Protein 3S25 (pdb70)

Secondary structure (DSSP, 8-state):
--SS--BSS-TTTGGGTT-EEEETTEEEEEEGGGTTEEE--TTS-S--EEEEEE---EE-SSEEEEEEE----SS--SEEEEEEETTS---EEEE-S-EEEEEEETTEEEEEEESSSS-EEEEEEETTS---EEEESS----SEEETTEEEEE-TTT--EEEEETTTTEEEEEE-S--SS-EEEETTEEE--GGGTT--EEE-SSS---EE-S-S-EEEEEEETTEEEEEE-SSS-EEEEEETTS---EEEEES-EEEEEE-SSEEEEEETTT--EEEEESSS--S-EE---

B-factor: mean 50.25, std 12.69, range [31.24, 99.44]

InterPro domains:
  IPR011042 Six-bladed beta-propeller, TolB-like [G3DSA:2.120.10.30] (51-176)
  IPR032485 Prolow-density lipoprotein receptor-related protein 1-like, beta-propeller domain [PF16472] (42-316)
  IPR053369 SrfA-induced signaling protein [PTHR32256] (37-106)

Solvent-accessible surface area: 12445 Å² total

Nearest PDB structures (foldseek):
  3s25-assembly1_A  TM=1.003E+00  e=2.301E-52  Agathobacter rectalis ATCC 33656
  5nxq-assembly1_C  TM=5.411E-01  e=1.989E-02  Saccharomyces cerevisiae
  8b9a-assembly1_L  TM=3.757E-01  e=3.396E-02  Saccharomyces cerevisiae
  4c8s-assembly1_B  TM=3.827E-01  e=5.523E-02  Saccharomy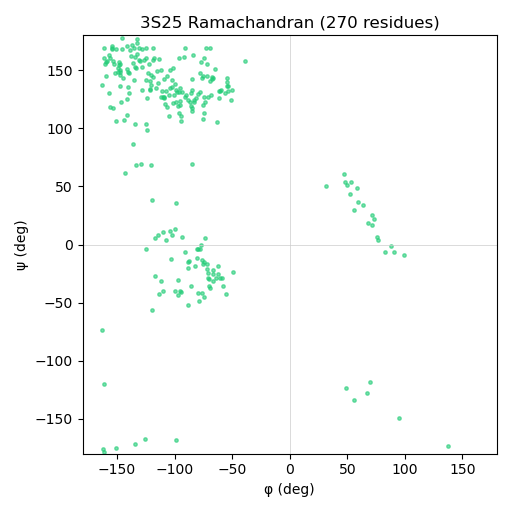ces cerevisiae
  5hoi-assembly1_B  TM=3.849E-01  e=1.203E-01  Saccharomyces cerevisiae

Foldseek 3Di:
DFDFFDKFAAFQLQVLLVQWGDDDQKIWGQALVQQGAIWMGLVPPDTDGLDNFRWLWGDDPFKIWTKGQPVPQPFDGQIFIWMATPVSHDTDTLGRATWGSWIGTGQKTWTWGDPDRPFIFIWIAGPVSHDIDTLGRHHFHQSADDTQWGWGQDPPQQAIKIARNVVRDIDGLGDARFDSWHDPDLAWIWTHVVQQTQIWTARNVPGDIDRQDHHAWDAWTDDDQKIWTWHDDDWIFTWIAGNVNPDIDTQGTAGWGSFGDDQFWTKIAHPPVRWIWIAGPVDGHDIGTSHD

Organism: Agathobacter rectalis (strain ATCC 33656 / DSM 3377 / JCM 17463 / KCTC 5835 / VPI 0990) (NCBI:txid515619)

Sequence (292 aa):
LNSSYVVNGNTTAGNLYNAGLFCESDGEVFFSNTTNDNGRRLYANIIDDGGSSNNIHKLSNDTTAYINADKNYVYYVRNNNTFFSYDRRNSLCRIKRNGHGSTVLDPDPCIYASLIGNYIYYLHYDTQQTATSLYRIRIDGEEKKKKIKNHHYLFTCNTSDRYFYYNNPKNGQLYRYDTASQSEALFYDCNCYKPVVLDDTNVYYDVNRDNAIVHVNINNPNPVVLTEANNIEHYNVYGSLIFYQRGGDNPALCVVKNDGTGFKELAKGEFCNINVTSQQYVYFTDFVSNNKEYCTSTQNNPDTIKALQP

Structure (mmCIF, N/CA/C/O backbone):
data_3S25
#
_entry.id   3S25
#
_cell.length_a   118.649
_cell.length_b   118.649
_cell.length_c   53.892
_cell.angle_alpha   90.000
_cell.angle_beta   90.000
_cell.angle_gamma   90.000
#
_symmetry.space_group_name_H-M   'I 4'
#
loop_
_entity.id
_entity.type
_entity.pdbx_description
1 polymer 'Hypothetical 7-bladed beta-propeller-like protein'
2 non-polymer 1,2-ETHANEDIOL
3 water water
#
loop_
_atom_site.group_PDB
_atom_site.id
_atom_site.type_symbol
_atom_site.label_atom_id
_atom_site.label_alt_id
_atom_site.label_comp_id
_atom_site.label_asym_id
_atom_site.label_entity_id
_atom_site.label_seq_id
_atom_site.pdbx_PDB_ins_code
_atom_site.Cartn_x
_atom_site.Cartn_y
_atom_site.Cartn_z
_atom_site.occupancy
_atom_site.B_iso_or_equiv
_atom_site.auth_seq_id
_atom_site.auth_comp_id
_atom_site.auth_asym_id
_atom_site.auth_atom_id
_atom_site.pdbx_PDB_model_num
ATOM 1 N N . LEU A 1 2 ? 8.852 34.053 -14.322 1.00 75.87 30 LEU A N 1
ATOM 2 C CA . LEU A 1 2 ? 8.005 34.199 -13.093 1.00 75.84 30 LEU A CA 1
ATOM 3 C C . LEU A 1 2 ? 7.713 32.820 -12.457 1.00 74.40 30 LEU A C 1
ATOM 4 O O . LEU A 1 2 ? 7.680 31.800 -13.164 1.00 76.61 30 LEU A O 1
ATOM 9 N N . ASN A 1 3 ? 7.517 32.809 -11.128 1.00 69.53 31 ASN A N 1
ATOM 10 C CA . ASN A 1 3 ? 7.173 31.602 -10.355 1.00 66.60 31 ASN A CA 1
ATOM 11 C C . ASN A 1 3 ? 5.757 31.094 -10.706 1.00 67.55 31 ASN A C 1
ATOM 12 O O . ASN A 1 3 ? 4.856 31.902 -10.969 1.00 66.26 31 ASN A O 1
ATOM 17 N N . SER A 1 4 ? 5.579 29.766 -10.726 1.00 67.22 32 SER A N 1
ATOM 18 C CA . SER A 1 4 ? 4.286 29.133 -11.090 1.00 69.55 32 SER A CA 1
ATOM 19 C C . SER A 1 4 ? 3.510 28.512 -9.888 1.00 69.54 32 SER A C 1
ATOM 20 O O . SER A 1 4 ? 2.444 27.917 -10.076 1.00 72.00 32 SER A O 1
ATOM 23 N N . SER A 1 5 ? 4.032 28.676 -8.666 1.00 65.45 33 SER A N 1
ATOM 24 C CA . SER A 1 5 ? 3.361 28.214 -7.440 1.00 62.79 33 SER A CA 1
ATOM 25 C C . SER A 1 5 ? 3.573 29.267 -6.338 1.00 58.07 33 SER A C 1
ATOM 26 O O . SER A 1 5 ? 4.404 30.208 -6.508 1.00 54.90 33 SER A O 1
ATOM 29 N N . TYR A 1 6 ? 2.879 29.107 -5.203 1.00 54.60 34 TYR A N 1
ATOM 30 C CA . TYR A 1 6 ? 3.071 30.057 -4.080 1.00 50.50 34 TYR A CA 1
ATOM 31 C C . TYR A 1 6 ? 4.268 29.669 -3.207 1.00 47.78 34 TYR A C 1
ATOM 32 O O . TYR A 1 6 ? 4.125 29.204 -2.060 1.00 47.70 34 TYR A O 1
ATOM 41 N N . VAL A 1 7 ? 5.447 29.829 -3.803 1.00 44.53 35 VAL A N 1
ATOM 42 C CA A VAL A 1 7 ? 6.714 29.630 -3.094 0.50 44.11 35 VAL A CA 1
ATOM 43 C CA B VAL A 1 7 ? 6.691 29.605 -3.093 0.50 44.40 35 VAL A CA 1
ATOM 44 C C . VAL A 1 7 ? 6.735 30.622 -1.940 1.00 43.36 35 VAL A C 1
ATOM 45 O O . VAL A 1 7 ? 6.139 31.710 -2.034 1.00 41.63 35 VAL A O 1
ATOM 52 N N . ASN A 1 8 ? 7.376 30.235 -0.844 1.00 39.83 36 ASN A N 1
ATOM 53 C CA . ASN A 1 8 ? 7.574 31.122 0.303 1.00 40.14 36 ASN A CA 1
ATOM 54 C C . ASN A 1 8 ? 9.094 31.321 0.418 1.00 41.71 36 ASN A C 1
ATOM 55 O O . ASN A 1 8 ? 9.853 30.353 0.327 1.00 40.50 36 ASN A O 1
ATOM 60 N N . GLY A 1 9 ? 9.520 32.572 0.618 1.00 39.65 37 GLY A N 1
ATOM 61 C CA . GLY A 1 9 ? 10.925 32.931 0.587 1.00 39.23 37 GLY A CA 1
ATOM 62 C C . GLY A 1 9 ? 11.781 32.456 1.744 1.00 39.76 37 GLY A C 1
ATOM 63 O O . GLY A 1 9 ? 12.995 32.304 1.586 1.00 33.90 37 GLY A O 1
ATOM 64 N N . ASN A 1 10 ? 11.164 32.207 2.899 1.00 37.32 38 ASN A N 1
ATOM 65 C CA . ASN A 1 10 ? 11.921 31.753 4.058 1.00 35.98 38 ASN A CA 1
ATOM 66 C C . ASN A 1 10 ? 10.944 30.904 4.890 1.00 41.15 38 ASN A C 1
ATOM 67 O O . ASN A 1 10 ? 9.804 30.685 4.478 1.00 43.20 38 ASN A O 1
ATOM 72 N N . THR A 1 11 ? 11.392 30.458 6.053 1.00 39.38 39 THR A N 1
ATOM 73 C CA A THR A 1 11 ? 10.701 29.463 6.873 0.50 38.82 39 THR A CA 1
ATOM 74 C CA B THR A 1 11 ? 10.579 29.548 6.843 0.50 39.40 39 THR A CA 1
ATOM 75 C C . THR A 1 11 ? 10.395 29.968 8.287 1.00 36.67 39 THR A C 1
ATOM 76 O O . THR A 1 11 ? 11.223 30.692 8.882 1.00 36.18 39 THR A O 1
ATOM 83 N N . ALA A 1 12 ? 9.273 29.496 8.839 1.00 36.66 40 ALA A N 1
ATOM 84 C CA . ALA A 1 12 ? 8.923 29.638 10.244 1.00 35.21 40 ALA A CA 1
ATOM 85 C C . ALA A 1 12 ? 9.111 31.077 10.668 1.00 35.73 40 ALA A C 1
ATOM 86 O O . ALA A 1 12 ? 8.586 31.980 10.028 1.00 34.28 40 ALA A O 1
ATOM 88 N N . GLY A 1 13 ? 9.917 31.313 11.690 1.00 34.48 41 GLY A N 1
ATOM 89 C CA . GLY A 1 13 ? 10.059 32.652 12.227 1.00 35.33 41 GLY A CA 1
ATOM 90 C C . GLY A 1 13 ? 11.289 33.402 11.770 1.00 34.44 41 GLY A C 1
ATOM 91 O O . GLY A 1 13 ? 11.637 34.427 12.349 1.00 34.21 41 GLY A O 1
ATOM 92 N N . ASN A 1 14 ? 11.974 32.918 10.738 1.00 35.14 42 ASN A N 1
ATOM 93 C CA . ASN A 1 14 ? 13.256 33.545 10.376 1.00 32.53 42 ASN A CA 1
ATOM 94 C C . ASN A 1 14 ? 13.174 35.017 10.108 1.00 31.77 42 ASN A C 1
ATOM 95 O O . ASN A 1 14 ? 14.004 35.794 10.610 1.00 32.98 42 ASN A O 1
ATOM 100 N N . LEU A 1 15 ? 12.139 35.437 9.390 1.00 33.26 43 LEU A N 1
ATOM 101 C CA . LEU A 1 15 ? 12.023 36.838 9.004 1.00 33.90 43 LEU A CA 1
ATOM 102 C C . LEU A 1 15 ? 11.720 37.770 10.180 1.00 33.55 43 LEU A C 1
ATOM 103 O O . LEU A 1 15 ? 12.204 38.890 10.207 1.00 35.00 43 LEU A O 1
ATOM 108 N N . TYR A 1 16 ? 11.018 37.284 11.216 1.00 33.08 44 TYR A N 1
ATOM 109 C CA . TYR A 1 16 ? 10.891 38.057 12.441 1.00 34.67 44 TYR A CA 1
ATOM 110 C C . TYR A 1 16 ? 12.233 38.256 13.130 1.00 37.29 44 TYR A C 1
ATOM 111 O O . TYR A 1 16 ? 12.451 39.236 13.827 1.00 38.23 44 TYR A O 1
ATOM 120 N N . ASN A 1 17 ? 13.119 37.295 12.918 1.00 36.02 45 ASN A N 1
ATOM 121 C CA . ASN A 1 17 ? 14.443 37.250 13.516 1.00 34.77 45 ASN A CA 1
ATOM 122 C C . ASN A 1 17 ? 15.523 37.751 12.560 1.00 36.02 45 ASN A C 1
ATOM 123 O O . ASN A 1 17 ? 16.645 37.271 12.561 1.00 34.47 45 ASN A O 1
ATOM 128 N N . ALA A 1 18 ? 15.129 38.753 11.771 1.00 33.74 46 ALA A N 1
ATOM 129 C CA . ALA A 1 18 ? 15.981 39.519 10.855 1.00 34.87 46 ALA A CA 1
ATOM 130 C C . ALA A 1 18 ? 16.351 38.791 9.534 1.00 35.12 46 ALA A C 1
ATOM 131 O O . ALA A 1 18 ? 17.064 39.368 8.702 1.00 34.11 46 ALA A O 1
ATOM 133 N N . GLY A 1 19 ? 15.793 37.601 9.331 1.00 32.77 47 GLY A N 1
ATOM 134 C CA . GLY A 1 19 ? 16.009 36.821 8.113 1.00 35.07 47 GLY A CA 1
ATOM 135 C C . GLY A 1 19 ? 17.500 36.693 7.763 1.00 35.10 47 GLY A C 1
ATOM 136 O O . GLY A 1 19 ? 17.892 36.973 6.651 1.00 34.49 47 GLY A O 1
ATOM 137 N N . LEU A 1 20 ? 18.310 36.270 8.740 1.00 33.65 48 LEU A N 1
ATOM 138 C CA . LEU A 1 20 ? 19.745 36.170 8.574 1.00 34.10 48 LEU A CA 1
ATOM 139 C C . LEU A 1 20 ? 20.173 34.890 7.885 1.00 33.42 48 LEU A C 1
ATOM 140 O O . LEU A 1 20 ? 21.295 34.830 7.336 1.00 35.73 48 LEU A O 1
ATOM 145 N N . PHE A 1 21 ? 19.293 33.884 7.872 1.00 34.15 49 PHE A N 1
ATOM 146 C CA . PHE A 1 21 ? 19.582 32.604 7.211 1.00 34.96 49 PHE A CA 1
ATOM 147 C C . PHE A 1 21 ? 18.376 32.195 6.407 1.00 35.84 49 PHE A C 1
ATOM 148 O O . PHE A 1 21 ? 17.243 32.354 6.855 1.00 36.74 49 PHE A O 1
ATOM 156 N N . CYS A 1 22 ? 18.640 31.635 5.230 1.00 33.43 50 CYS A N 1
ATOM 157 C CA . CYS A 1 22 ? 17.583 31.242 4.292 1.00 32.97 50 CYS A CA 1
ATOM 158 C C . CYS A 1 22 ? 17.986 29.981 3.580 1.00 35.05 50 CYS A C 1
ATOM 159 O O . CYS A 1 22 ? 18.898 29.998 2.724 1.00 34.86 50 CYS A O 1
ATOM 162 N N . GLU A 1 23 ? 17.339 28.871 3.940 1.00 38.33 51 GLU A N 1
ATOM 163 C CA . GLU A 1 23 ? 17.649 27.574 3.364 1.00 39.12 51 GLU A CA 1
ATOM 164 C C . GLU A 1 23 ? 16.720 27.337 2.185 1.00 40.75 51 GLU A C 1
ATOM 165 O O . GLU A 1 23 ? 15.536 27.499 2.322 1.00 37.69 51 GLU A O 1
ATOM 171 N N . SER A 1 24 ? 17.274 26.937 1.052 1.00 39.50 52 SER A N 1
ATOM 172 C CA . SER A 1 24 ? 16.517 26.786 -0.173 1.00 42.09 52 SER A CA 1
ATOM 173 C C . SER A 1 24 ? 17.225 25.802 -1.097 1.00 42.58 52 SER A C 1
ATOM 174 O O . SER A 1 24 ? 18.367 26.027 -1.501 1.00 39.62 52 SER A O 1
ATOM 177 N N . ASP A 1 25 ? 16.539 24.710 -1.406 1.00 44.98 53 ASP A N 1
ATOM 178 C CA . ASP A 1 25 ? 17.012 23.729 -2.394 1.00 49.36 53 ASP A CA 1
ATOM 179 C C . ASP A 1 25 ? 18.462 23.321 -2.176 1.00 48.56 53 ASP A C 1
ATOM 180 O O . ASP A 1 25 ? 19.292 23.456 -3.060 1.00 50.11 53 ASP A O 1
ATOM 185 N N . GLY A 1 26 ? 18.762 22.882 -0.968 1.00 49.97 54 GLY A N 1
ATOM 186 C CA . GLY A 1 26 ? 20.097 22.408 -0.606 1.00 51.28 54 GLY A CA 1
ATOM 187 C C . GLY A 1 26 ? 21.203 23.421 -0.381 1.00 50.52 54 GLY A C 1
ATOM 188 O O . GLY A 1 26 ? 22.349 23.028 -0.208 1.00 48.04 54 GLY A O 1
ATOM 189 N N . GLU A 1 27 ? 20.887 24.721 -0.400 1.00 44.94 55 GLU A N 1
ATOM 190 C CA . GLU A 1 27 ? 21.853 25.745 -0.059 1.00 42.16 55 GLU A CA 1
ATOM 191 C C . GLU A 1 27 ? 21.284 26.604 1.061 1.00 38.03 55 GLU A C 1
ATOM 192 O O . GLU A 1 27 ? 20.083 26.597 1.321 1.00 40.74 55 GLU A O 1
ATOM 198 N N . VAL A 1 28 ? 22.167 27.305 1.748 1.00 39.08 56 VAL A N 1
ATOM 199 C CA . VAL A 1 28 ? 21.743 28.298 2.722 1.00 38.49 56 VAL A CA 1
ATOM 200 C C . VAL A 1 28 ? 22.378 29.629 2.329 1.00 37.75 56 VAL A C 1
ATOM 201 O O . VAL A 1 28 ? 23.605 29.737 2.127 1.00 39.59 56 VAL A O 1
ATOM 205 N N . PHE A 1 29 ? 21.547 30.652 2.188 1.00 37.31 57 PHE A N 1
ATOM 206 C CA . PHE A 1 29 ? 22.015 31.999 1.920 1.00 36.50 57 PHE A CA 1
ATOM 207 C C . PHE A 1 29 ? 21.923 32.732 3.247 1.00 34.99 57 PHE A C 1
ATOM 208 O O . PHE A 1 29 ? 20.913 32.609 3.936 1.00 36.38 57 PHE A O 1
ATOM 216 N N . PHE A 1 30 ? 22.947 33.489 3.585 1.00 35.83 58 PHE A N 1
ATOM 217 C CA . PHE A 1 30 ? 23.012 34.068 4.907 1.00 35.60 58 PHE A CA 1
ATOM 218 C C . PHE A 1 30 ? 23.789 35.321 5.015 1.00 37.35 58 PHE A C 1
ATOM 219 O O . PHE A 1 30 ? 24.637 35.622 4.159 1.00 36.97 58 PHE A O 1
ATOM 227 N N . SER A 1 31 ? 23.478 36.074 6.075 1.00 34.90 59 SER A N 1
ATOM 228 C CA . SER A 1 31 ? 24.217 37.284 6.470 1.00 35.13 59 SER A CA 1
ATOM 229 C C . SER A 1 31 ? 25.402 36.859 7.334 1.00 38.91 59 SER A C 1
ATOM 230 O O . SER A 1 31 ? 25.206 36.267 8.390 1.00 38.02 59 SER A O 1
ATOM 233 N N . ASN A 1 32 ? 26.626 37.153 6.898 1.00 37.36 60 ASN A N 1
ATOM 234 C CA . ASN A 1 32 ? 27.809 36.601 7.545 1.00 40.46 60 ASN A CA 1
ATOM 235 C C . ASN A 1 32 ? 28.332 37.586 8.579 1.00 43.92 60 ASN A C 1
ATOM 236 O O . ASN A 1 32 ? 28.927 38.616 8.209 1.00 42.54 60 ASN A O 1
ATOM 241 N N . THR A 1 33 ? 28.113 37.275 9.873 1.00 48.47 61 THR A N 1
ATOM 242 C CA A THR A 1 33 ? 28.548 38.216 10.933 0.50 50.29 61 THR A CA 1
ATOM 243 C CA B THR A 1 33 ? 28.570 38.078 11.015 0.50 50.05 61 THR A CA 1
ATOM 244 C C . THR A 1 33 ? 30.069 38.375 11.002 1.00 51.73 61 THR A C 1
ATOM 245 O O . THR A 1 33 ? 30.532 39.384 11.502 1.00 53.37 61 THR A O 1
ATOM 252 N N . ASN A 1 34 ? 30.843 37.446 10.443 1.00 52.88 62 ASN A N 1
ATOM 253 C CA . ASN A 1 34 ? 32.293 37.641 10.362 1.00 55.76 62 ASN A CA 1
ATOM 254 C C . ASN A 1 34 ? 32.719 38.549 9.225 1.00 55.93 62 ASN A C 1
ATOM 255 O O . ASN A 1 34 ? 33.896 38.815 9.099 1.00 54.41 62 ASN A O 1
ATOM 260 N N . ASP A 1 35 ? 31.786 39.008 8.386 1.00 50.93 63 ASP A N 1
ATOM 261 C CA . ASP A 1 35 ? 32.170 39.910 7.304 1.00 49.30 63 ASP A CA 1
ATOM 262 C C . ASP A 1 35 ? 31.093 40.947 7.104 1.00 46.49 63 ASP A C 1
ATOM 263 O O . ASP A 1 35 ? 30.466 41.014 6.062 1.00 45.93 63 ASP A O 1
ATOM 268 N N . ASN A 1 36 ? 30.864 41.727 8.155 1.00 48.09 64 ASN A N 1
ATOM 269 C CA . ASN A 1 36 ? 29.969 42.877 8.146 1.00 49.42 64 ASN A CA 1
ATOM 270 C C . ASN A 1 36 ? 28.551 42.587 7.715 1.00 46.69 64 ASN A C 1
ATOM 271 O O . ASN A 1 36 ? 27.877 43.463 7.161 1.00 46.74 64 ASN A O 1
ATOM 276 N N . GLY A 1 37 ? 28.096 41.364 7.970 1.00 42.71 65 GLY A N 1
ATOM 277 C CA . GLY A 1 37 ? 26.750 40.956 7.607 1.00 39.99 65 GLY A CA 1
ATOM 278 C C . GLY A 1 37 ? 26.507 40.765 6.104 1.00 38.80 65 GLY A C 1
ATOM 279 O O . GLY A 1 37 ? 25.346 40.712 5.643 1.00 37.45 65 GLY A O 1
ATOM 280 N N . ARG A 1 38 ? 27.587 40.647 5.342 1.00 39.13 66 ARG A N 1
ATOM 281 C CA A ARG A 1 38 ? 27.502 40.486 3.894 0.50 37.83 66 ARG A CA 1
ATOM 282 C CA B ARG A 1 38 ? 27.493 40.485 3.895 0.50 38.31 66 ARG A CA 1
ATOM 283 C C . ARG A 1 38 ? 26.848 39.185 3.470 1.00 36.03 66 ARG A C 1
ATOM 284 O O . ARG A 1 38 ? 26.847 38.170 4.209 1.00 37.97 66 ARG A O 1
ATOM 299 N N . LEU A 1 39 ? 26.271 39.194 2.268 1.00 37.37 67 LEU A N 1
ATOM 300 C CA . LEU A 1 39 ? 25.571 38.033 1.781 1.00 33.35 67 LEU A CA 1
ATOM 301 C C . LEU A 1 39 ? 26.503 36.918 1.318 1.00 36.24 67 LEU A C 1
ATOM 302 O O . LEU A 1 39 ? 27.311 37.103 0.371 1.00 38.98 67 LEU A O 1
ATOM 307 N N . TYR A 1 40 ? 26.369 35.762 1.962 1.00 36.01 68 TYR A N 1
ATOM 308 C CA . TYR A 1 40 ? 27.153 34.583 1.630 1.00 37.68 68 TYR A CA 1
ATOM 309 C C . TYR A 1 40 ? 26.189 33.429 1.332 1.00 38.03 68 TYR A C 1
ATOM 310 O O . TYR A 1 40 ? 24.994 33.505 1.588 1.00 38.94 68 TYR A O 1
ATOM 319 N N . ALA A 1 41 ? 26.755 32.353 0.804 1.00 38.02 69 ALA A N 1
ATOM 320 C CA . ALA A 1 41 ? 26.079 31.130 0.460 1.00 38.82 69 ALA A CA 1
ATOM 321 C C . ALA A 1 41 ? 26.953 29.958 0.955 1.00 41.81 69 ALA A C 1
ATOM 322 O O . ALA A 1 41 ? 28.190 30.092 1.075 1.00 44.48 69 ALA A O 1
ATOM 332 N N . ASN A 1 43 ? 26.604 25.251 1.553 1.00 49.87 71 ASN A N 1
ATOM 333 C CA . ASN A 1 43 ? 25.755 24.086 1.478 1.00 49.20 71 ASN A CA 1
ATOM 334 C C . ASN A 1 43 ? 25.031 23.909 2.803 1.00 48.29 71 ASN A C 1
ATOM 335 O O . ASN A 1 43 ? 25.433 24.469 3.822 1.00 48.21 71 ASN A O 1
ATOM 340 N N A ILE A 1 44 ? 23.953 23.137 2.923 0.50 49.15 72 ILE A N 1
ATOM 341 N N B ILE A 1 44 ? 23.950 23.139 2.689 0.50 50.64 72 ILE A N 1
ATOM 342 C CA A ILE A 1 44 ? 23.216 23.145 4.241 0.50 45.50 72 ILE A CA 1
ATOM 343 C CA B ILE A 1 44 ? 23.146 22.764 3.816 0.50 49.04 72 ILE A CA 1
ATOM 344 C C A ILE A 1 44 ? 24.019 22.791 5.558 0.50 42.52 72 ILE A C 1
ATOM 345 C C B ILE A 1 44 ? 24.013 21.910 4.739 0.50 47.87 72 ILE A C 1
ATOM 346 O O A ILE A 1 44 ? 23.699 23.269 6.665 0.50 40.47 72 ILE A O 1
ATOM 347 O O B ILE A 1 44 ? 23.889 22.042 5.954 0.50 44.10 72 ILE A O 1
ATOM 356 N N A ASP A 1 45 ? 25.106 22.036 5.432 0.50 39.68 73 ASP A N 1
ATOM 357 N N B ASP A 1 45 ? 24.912 21.095 4.167 0.50 48.31 73 ASP A N 1
ATOM 358 C CA A ASP A 1 45 ? 25.842 21.550 6.608 0.50 41.34 73 ASP A CA 1
ATOM 359 C CA B ASP A 1 45 ? 25.903 20.345 4.984 0.50 51.08 73 ASP A CA 1
ATOM 360 C C A ASP A 1 45 ? 26.943 22.493 7.108 0.50 41.05 73 ASP A C 1
ATOM 361 C C B ASP A 1 45 ? 27.062 21.226 5.497 0.50 48.72 73 ASP A C 1
ATOM 362 O O A ASP A 1 45 ? 27.731 22.121 7.975 0.50 38.97 73 ASP A O 1
ATOM 363 O O B ASP A 1 45 ? 27.986 20.752 6.176 0.50 48.64 73 ASP A O 1
ATOM 372 N N A GLY A 1 46 ? 27.006 23.712 6.576 0.50 42.21 74 GLY A N 1
ATOM 373 N N B GLY A 1 46 ? 26.991 22.513 5.184 0.50 47.34 74 GLY A N 1
ATOM 374 C CA A GLY A 1 46 ? 27.989 24.692 7.071 0.50 44.12 74 GLY A CA 1
ATOM 375 C CA B GLY A 1 46 ? 27.933 23.495 5.712 0.50 46.90 74 GLY A CA 1
ATOM 376 C C A GLY A 1 46 ? 29.288 24.777 6.273 0.50 43.37 74 GLY A C 1
ATOM 377 C C B GLY A 1 46 ? 29.161 23.732 4.867 0.50 46.76 74 GLY A C 1
ATOM 378 O O A GLY A 1 46 ? 30.159 25.600 6.576 0.50 44.88 74 GLY A O 1
ATOM 379 O O B GLY A 1 46 ? 29.957 24.626 5.159 0.50 47.01 74 GLY A O 1
ATOM 380 N N A SER A 1 47 ? 29.424 23.926 5.260 0.50 43.06 75 SER A N 1
ATOM 381 N N B SER A 1 47 ? 29.307 22.949 3.802 0.50 46.29 75 SER A N 1
ATOM 382 C CA A SER A 1 47 ? 30.624 23.897 4.404 0.50 43.87 75 SER A CA 1
ATOM 383 C CA B SER A 1 47 ? 30.489 23.040 2.974 0.50 47.74 75 SER A CA 1
ATOM 384 C C A SER A 1 47 ? 30.496 24.830 3.184 0.50 43.95 75 SER A C 1
ATOM 385 C C B SER A 1 47 ? 30.412 24.214 1.997 0.50 47.58 75 SER A C 1
ATOM 386 O O A SER A 1 47 ? 29.479 25.451 2.993 0.50 44.34 75 SER A O 1
ATOM 387 O O B SER A 1 47 ? 29.347 24.603 1.530 0.50 43.82 75 SER A O 1
ATOM 392 N N A ASN A 1 48 ? 31.545 24.927 2.370 0.50 48.16 76 ASN A N 1
ATOM 393 N N B ASN A 1 48 ? 31.589 24.756 1.711 0.50 50.32 76 ASN A N 1
ATOM 394 C CA A ASN A 1 48 ? 31.490 25.601 1.036 0.50 48.95 76 ASN A CA 1
ATOM 395 C CA B ASN A 1 48 ? 31.787 25.782 0.702 0.50 49.42 76 ASN A CA 1
ATOM 396 C C A ASN A 1 48 ? 31.100 27.063 1.086 0.50 46.66 76 ASN A C 1
ATOM 397 C C B ASN A 1 48 ? 31.143 27.131 1.016 0.50 46.99 76 ASN A C 1
ATOM 398 O O A ASN A 1 48 ? 30.505 27.601 0.140 0.50 46.54 76 ASN A O 1
ATOM 399 O O B ASN A 1 48 ? 30.395 27.663 0.183 0.50 47.11 76 ASN A O 1
ATOM 408 N N . ILE A 1 49 ? 31.453 27.686 2.194 1.00 47.40 77 ILE A N 1
ATOM 409 C CA . ILE A 1 49 ? 31.074 29.055 2.513 1.00 47.40 77 ILE A CA 1
ATOM 410 C C . ILE A 1 49 ? 31.792 29.989 1.546 1.00 45.37 77 ILE A C 1
ATOM 411 O O . ILE A 1 49 ? 33.031 29.933 1.391 1.00 47.20 77 ILE A O 1
ATOM 416 N N . HIS A 1 50 ? 31.016 30.803 0.840 1.00 44.24 78 HIS A N 1
ATOM 417 C CA . HIS A 1 50 ? 31.587 31.756 -0.096 1.00 42.34 78 HIS A CA 1
ATOM 418 C C . HIS A 1 50 ? 30.758 33.028 -0.248 1.00 41.27 78 HIS A C 1
ATOM 419 O O . HIS A 1 50 ? 29.541 32.992 -0.128 1.00 40.49 78 HIS A O 1
ATOM 426 N N . LYS A 1 51 ? 31.449 34.135 -0.520 1.00 41.45 79 LYS A N 1
ATOM 427 C CA . LYS A 1 51 ? 30.821 35.443 -0.597 1.00 43.03 79 LYS A CA 1
ATOM 428 C C . LYS A 1 51 ? 30.021 35.556 -1.901 1.00 40.27 79 LYS A C 1
ATOM 429 O O . LYS A 1 51 ? 30.570 35.397 -2.996 1.00 43.67 79 LYS A O 1
ATOM 435 N N . LEU A 1 52 ? 28.745 35.921 -1.776 1.00 40.07 80 LEU A N 1
ATOM 436 C CA . LEU A 1 52 ? 27.882 36.152 -2.926 1.00 40.50 80 LEU A CA 1
ATOM 437 C C . LEU A 1 52 ? 27.845 37.625 -3.337 1.00 41.40 80 LEU A C 1
ATOM 438 O O . LEU A 1 52 ? 27.863 37.950 -4.513 1.00 42.81 80 LEU A O 1
ATOM 443 N N . SER A 1 53 ? 27.793 38.523 -2.355 1.00 42.69 81 SER A N 1
ATOM 444 C CA . SER A 1 53 ? 27.711 39.952 -2.589 1.00 42.83 81 SER A CA 1
ATOM 445 C C . SER A 1 53 ? 28.439 40.712 -1.471 1.00 42.20 81 SER A C 1
ATOM 446 O O . SER A 1 53 ? 28.498 40.260 -0.333 1.00 41.49 81 SER A O 1
ATOM 449 N N . ASN A 1 54 ? 28.978 41.872 -1.794 1.00 41.13 82 ASN A N 1
ATOM 450 C CA . ASN A 1 54 ? 29.524 42.768 -0.767 1.00 42.53 82 ASN A CA 1
ATOM 451 C C . ASN A 1 54 ? 28.478 43.593 -0.046 1.00 42.32 82 ASN A C 1
ATOM 452 O O . ASN A 1 54 ? 28.839 44.352 0.893 1.00 40.03 82 ASN A O 1
ATOM 457 N N . ASP A 1 55 ? 27.213 43.467 -0.480 1.00 39.78 83 ASP A N 1
ATOM 458 C CA . ASP A 1 55 ? 26.114 44.101 0.200 1.00 37.50 83 ASP A CA 1
ATOM 459 C C . ASP A 1 55 ? 25.910 43.412 1.551 1.00 39.63 83 ASP A C 1
ATOM 460 O O . ASP A 1 55 ? 25.970 42.193 1.648 1.00 38.61 83 ASP A O 1
ATOM 465 N N . THR A 1 56 ? 25.612 44.211 2.570 1.00 39.92 84 THR A N 1
ATOM 466 C CA A THR A 1 56 ? 25.175 43.706 3.869 0.50 41.24 84 THR A CA 1
ATOM 467 C CA B THR A 1 56 ? 25.192 43.693 3.868 0.50 40.69 84 THR A CA 1
ATOM 468 C C . THR A 1 56 ? 23.739 43.305 3.697 1.00 41.62 84 THR A C 1
ATOM 469 O O . THR A 1 56 ? 22.963 44.079 3.139 1.00 50.14 84 THR A O 1
ATOM 476 N N . ALA A 1 57 ? 23.346 42.139 4.176 1.00 37.35 85 ALA A N 1
ATOM 477 C CA . ALA A 1 57 ? 22.033 41.619 3.848 1.00 36.52 85 ALA A CA 1
ATOM 478 C C . ALA A 1 57 ? 21.242 41.196 5.075 1.00 38.20 85 ALA A C 1
ATOM 479 O O . ALA A 1 57 ? 21.814 40.620 6.022 1.00 40.11 85 ALA A O 1
ATOM 489 N N . TYR A 1 59 ? 16.700 40.013 5.910 1.00 34.13 87 TYR A N 1
ATOM 490 C CA . TYR A 1 59 ? 15.410 39.641 5.391 1.00 34.65 87 TYR A CA 1
ATOM 491 C C . TYR A 1 59 ? 15.610 38.851 4.112 1.00 35.89 87 TYR A C 1
ATOM 492 O O . TYR A 1 59 ? 14.994 39.127 3.109 1.00 33.98 87 TYR A O 1
ATOM 501 N N . ILE A 1 60 ? 16.469 37.847 4.199 1.00 34.18 88 ILE A N 1
ATOM 502 C CA . ILE A 1 60 ? 16.876 37.075 3.015 1.00 32.16 88 ILE A CA 1
ATOM 503 C C . ILE A 1 60 ? 15.783 36.097 2.669 1.00 33.50 88 ILE A C 1
ATOM 504 O O . ILE A 1 60 ? 15.250 35.366 3.526 1.00 33.72 88 ILE A O 1
ATOM 509 N N . ASN A 1 61 ? 15.422 36.100 1.392 1.00 33.84 89 ASN A N 1
ATOM 510 C CA . ASN A 1 61 ? 14.420 35.200 0.816 1.00 31.27 89 ASN A CA 1
ATOM 511 C C . ASN A 1 61 ? 14.989 34.563 -0.430 1.00 33.15 89 ASN A C 1
ATOM 512 O O . ASN A 1 61 ? 15.878 35.109 -1.043 1.00 35.31 89 ASN A O 1
ATOM 517 N N . ALA A 1 62 ? 14.456 33.419 -0.834 1.00 35.82 90 ALA A N 1
ATOM 518 C CA . ALA A 1 62 ? 14.910 32.802 -2.082 1.00 37.11 90 ALA A CA 1
ATOM 519 C C . ALA A 1 62 ? 13.805 32.017 -2.779 1.00 38.64 90 ALA A C 1
ATOM 520 O O . ALA A 1 62 ? 12.896 31.504 -2.153 1.00 35.56 90 ALA A O 1
ATOM 522 N N . ASP A 1 63 ? 13.911 31.935 -4.093 1.00 37.29 91 ASP A N 1
ATOM 523 C CA . ASP A 1 63 ? 13.101 31.037 -4.893 1.00 37.74 91 ASP A CA 1
ATOM 524 C C . ASP A 1 63 ? 14.067 30.212 -5.720 1.00 38.93 91 ASP A C 1
ATOM 525 O O . ASP A 1 63 ? 15.278 30.217 -5.452 1.00 36.97 91 ASP A O 1
ATOM 530 N N . LYS A 1 64 ? 13.566 29.503 -6.723 1.00 40.68 92 LYS A N 1
ATOM 531 C CA . LYS A 1 64 ? 14.412 28.636 -7.547 1.00 42.77 92 LYS A CA 1
ATOM 532 C C . LYS A 1 64 ? 15.517 29.361 -8.285 1.00 42.69 92 LYS A C 1
ATOM 533 O O . LYS A 1 64 ? 16.548 28.760 -8.553 1.00 44.88 92 LYS A O 1
ATOM 535 N N . ASN A 1 6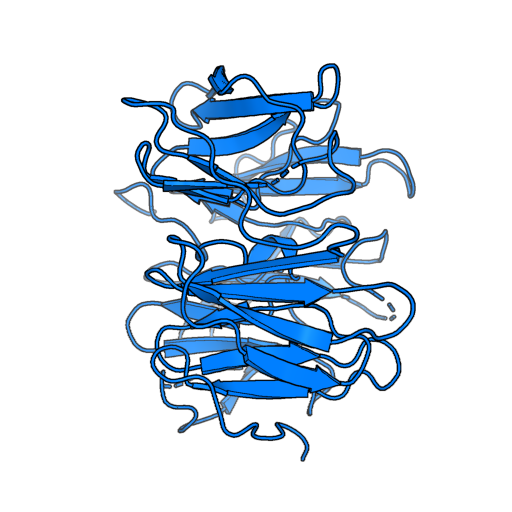5 ? 15.325 30.643 -8.628 1.00 42.48 93 ASN A N 1
ATOM 536 C CA . ASN A 1 65 ? 16.282 31.377 -9.452 1.00 42.81 93 ASN A CA 1
ATOM 537 C C . ASN A 1 65 ? 17.049 32.520 -8.753 1.00 40.61 93 ASN A C 1
ATOM 538 O O . ASN A 1 65 ? 18.184 32.825 -9.124 1.00 38.92 93 ASN A O 1
ATOM 543 N N . TYR A 1 66 ? 16.413 33.157 -7.783 1.00 38.97 94 TYR A N 1
ATOM 544 C CA . TYR A 1 66 ? 16.953 34.381 -7.191 1.00 39.49 94 TYR A CA 1
ATOM 545 C C . TYR A 1 66 ? 16.985 34.379 -5.681 1.00 38.14 94 TYR A C 1
ATOM 546 O O . TYR A 1 66 ? 16.221 33.661 -5.000 1.00 37.36 94 TYR A O 1
ATOM 555 N N . VAL A 1 67 ? 17.853 35.240 -5.161 1.00 36.67 95 VAL A N 1
ATOM 556 C CA . VAL A 1 67 ? 17.861 35.600 -3.744 1.00 35.93 95 VAL A CA 1
ATOM 557 C C . VAL A 1 67 ? 17.405 37.042 -3.665 1.00 38.04 95 VAL A C 1
ATOM 558 O O . VAL A 1 67 ? 17.896 37.906 -4.438 1.00 37.69 95 VAL A O 1
ATOM 562 N N . TYR A 1 68 ? 16.465 37.297 -2.753 1.00 36.70 96 TYR A N 1
ATOM 563 C CA . TYR A 1 68 ? 15.929 38.630 -2.484 1.00 35.65 96 TYR A CA 1
ATOM 564 C C . TYR A 1 68 ? 16.324 39.040 -1.091 1.00 37.05 96 TYR A C 1
ATOM 565 O O . TYR A 1 68 ? 16.352 38.230 -0.177 1.00 38.17 96 TYR A O 1
ATOM 574 N N . TYR A 1 69 ? 16.710 40.286 -0.915 1.00 37.35 97 TYR A N 1
ATOM 575 C CA . TYR A 1 69 ? 17.215 40.713 0.375 1.00 35.52 97 TYR A CA 1
ATOM 576 C C . TYR A 1 69 ? 17.126 42.222 0.539 1.00 37.76 97 TYR A C 1
ATOM 577 O O . TYR A 1 69 ? 17.072 42.978 -0.449 1.00 37.28 97 TYR A O 1
ATOM 586 N N . VAL A 1 70 ? 17.112 42.632 1.807 1.00 35.90 98 VAL A N 1
ATOM 587 C CA . VAL A 1 70 ? 17.249 44.036 2.187 1.00 37.80 98 VAL A CA 1
ATOM 588 C C . VAL A 1 70 ? 18.687 44.328 2.539 1.00 37.68 98 VAL A C 1
ATOM 589 O O . VAL A 1 70 ? 19.322 43.591 3.306 1.00 37.77 98 VAL A O 1
ATOM 593 N N . ARG A 1 71 ? 19.227 45.403 1.981 1.00 37.77 99 ARG A N 1
ATOM 594 C CA . ARG A 1 71 ? 20.598 45.765 2.296 1.00 38.07 99 ARG A CA 1
ATOM 595 C C . ARG A 1 71 ? 20.610 47.082 3.019 1.00 44.67 99 ARG A C 1
ATOM 596 O O . ARG A 1 71 ? 19.748 47.924 2.767 1.00 42.50 99 ARG A O 1
ATOM 604 N N . ASN A 1 72 ? 21.593 47.254 3.902 1.00 45.07 100 ASN A N 1
ATOM 605 C CA . ASN A 1 72 ? 21.809 48.557 4.526 1.00 50.70 100 ASN A CA 1
ATOM 606 C C . ASN A 1 72 ? 22.903 49.217 3.735 1.00 53.83 100 ASN A C 1
ATOM 607 O O . ASN A 1 72 ? 24.036 48.756 3.677 1.00 51.39 100 ASN A O 1
ATOM 612 N N . ASN A 1 73 ? 22.560 50.351 3.155 1.00 58.16 101 ASN A N 1
ATOM 613 C CA . ASN A 1 73 ? 23.454 51.008 2.221 1.00 61.86 101 ASN A CA 1
ATOM 614 C C . ASN A 1 73 ? 24.701 51.659 2.871 1.00 68.69 101 ASN A C 1
ATOM 615 O O . ASN A 1 73 ? 25.725 51.844 2.182 1.00 69.40 101 ASN A O 1
ATOM 620 N N . ASN A 1 74 ? 24.649 51.948 4.183 1.00 72.09 102 ASN A N 1
ATOM 621 C CA . ASN A 1 74 ? 25.749 52.674 4.866 1.00 75.37 102 ASN A CA 1
ATOM 622 C C . ASN A 1 74 ? 26.389 51.873 5.989 1.00 75.07 102 ASN A C 1
ATOM 623 O O . ASN A 1 74 ? 26.968 50.828 5.732 1.00 77.63 102 ASN A O 1
ATOM 628 N N . THR A 1 81 ? 20.848 48.383 13.427 1.00 77.40 109 THR A N 1
ATOM 629 C CA . THR A 1 81 ? 19.860 47.366 13.776 1.00 77.40 109 THR A CA 1
ATOM 630 C C . THR A 1 81 ? 18.832 47.137 12.662 1.00 74.21 109 THR A C 1
ATOM 631 O O . THR A 1 81 ? 18.570 47.997 11.807 1.00 73.50 109 THR A O 1
ATOM 635 N N . PHE A 1 82 ? 18.233 45.956 12.728 1.00 68.18 110 PHE A N 1
ATOM 636 C CA . PHE A 1 82 ? 17.466 45.392 11.623 1.00 62.35 110 PHE A CA 1
ATOM 637 C C . PHE A 1 82 ? 16.013 45.804 11.648 1.00 58.01 110 PHE A C 1
ATOM 638 O O . PHE A 1 82 ? 15.322 45.647 10.627 1.00 53.00 110 PHE A O 1
ATOM 646 N N . PHE A 1 83 ? 15.552 46.333 12.796 1.00 55.45 111 PHE A N 1
ATOM 647 C CA . PHE A 1 83 ? 14.111 46.479 13.048 1.00 56.24 111 PHE A CA 1
ATOM 648 C C . PHE A 1 83 ? 13.605 47.914 13.155 1.00 57.65 111 PHE A C 1
ATOM 649 O O . PHE A 1 83 ? 12.450 48.145 13.510 1.00 56.64 111 PHE A O 1
ATOM 657 N N . SER A 1 84 ? 14.463 48.872 12.844 1.00 59.00 112 SER A N 1
ATOM 658 C CA . SER A 1 84 ? 14.057 50.274 12.791 1.00 62.35 112 SER A CA 1
ATOM 659 C C . SER A 1 84 ? 14.584 50.927 11.500 1.00 61.43 112 SER A C 1
ATOM 660 O O . SER A 1 84 ? 15.284 50.282 10.661 1.00 56.43 112 SER A O 1
ATOM 663 N N . TYR A 1 85 ? 14.197 52.191 11.338 1.00 60.99 113 TYR A N 1
ATOM 664 C CA . TYR A 1 85 ? 14.523 52.966 10.144 1.00 60.08 113 TYR A CA 1
ATOM 665 C C . TYR A 1 85 ? 16.025 53.017 9.912 1.00 59.75 113 TYR A C 1
ATOM 666 O O . TYR A 1 85 ? 16.813 53.293 10.813 1.00 62.49 113 TYR A O 1
ATOM 675 N N . ASP A 1 86 ? 16.417 52.704 8.690 1.00 58.12 114 ASP A N 1
ATOM 676 C CA . ASP A 1 86 ? 17.778 52.939 8.257 1.00 57.70 114 ASP A CA 1
ATOM 677 C C . ASP A 1 86 ? 17.705 53.085 6.746 1.00 55.52 114 ASP A C 1
ATOM 678 O O . ASP A 1 86 ? 16.647 52.824 6.147 1.00 53.03 114 ASP A O 1
ATOM 683 N N . ARG A 1 87 ? 18.816 53.495 6.136 1.00 53.67 115 ARG A N 1
ATOM 684 C CA A ARG A 1 87 ? 18.831 53.732 4.697 0.50 52.67 115 ARG A CA 1
ATOM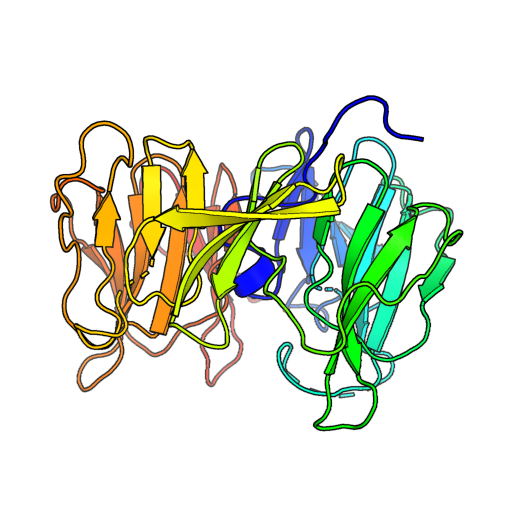 685 C CA B ARG A 1 87 ? 18.876 53.735 4.708 0.50 53.11 115 ARG A CA 1
ATOM 686 C C . ARG A 1 87 ? 18.998 52.390 3.986 1.00 50.22 115 ARG A C 1
ATOM 687 O O . ARG A 1 87 ? 20.072 52.050 3.476 1.00 47.70 115 ARG A O 1
ATOM 702 N N . ASN A 1 88 ? 17.906 51.619 3.984 1.00 46.56 116 ASN A N 1
ATOM 703 C CA . ASN A 1 88 ? 17.872 50.273 3.416 1.00 43.02 116 ASN A CA 1
ATOM 704 C C . ASN A 1 88 ? 17.322 50.287 1.975 1.00 42.80 116 ASN A C 1
ATOM 705 O O . ASN A 1 88 ? 16.700 51.250 1.563 1.00 44.37 116 ASN A O 1
ATOM 710 N N . SER A 1 89 ? 17.602 49.230 1.201 1.00 41.70 117 SER A N 1
ATOM 711 C CA . SER A 1 89 ? 17.031 49.047 -0.136 1.00 42.61 117 SER A CA 1
ATOM 712 C C . SER A 1 89 ? 16.664 47.566 -0.336 1.00 40.18 117 SER A C 1
ATOM 713 O O . SER A 1 89 ? 17.331 46.689 0.197 1.00 38.67 117 SER A O 1
ATOM 716 N N . LEU A 1 90 ? 15.606 47.298 -1.099 1.00 39.92 118 LEU A N 1
ATOM 717 C CA . LEU A 1 90 ? 15.213 45.933 -1.436 1.00 38.28 118 LEU A CA 1
ATOM 718 C C . LEU A 1 90 ? 15.897 45.543 -2.744 1.00 37.79 118 LEU A C 1
ATOM 719 O O . LEU A 1 90 ? 15.713 46.224 -3.732 1.00 38.75 118 LEU A O 1
ATOM 724 N N . CYS A 1 91 ? 16.599 44.409 -2.743 1.00 34.29 119 CYS A N 1
ATOM 725 C CA . CYS A 1 91 ? 17.459 43.981 -3.833 1.00 35.58 119 CYS A CA 1
ATOM 726 C C . CYS A 1 91 ? 17.209 42.545 -4.253 1.00 35.14 119 CYS A C 1
ATOM 727 O O . CYS A 1 91 ? 16.530 41.784 -3.549 1.00 36.27 119 CYS A O 1
ATOM 730 N N . ARG A 1 92 ? 17.809 42.184 -5.381 1.00 36.96 120 ARG A N 1
ATOM 731 C CA . ARG A 1 92 ? 17.694 40.832 -5.942 1.00 36.69 120 ARG A CA 1
ATOM 732 C C . ARG A 1 92 ? 19.017 40.472 -6.598 1.00 35.40 120 ARG A C 1
ATOM 733 O O . ARG A 1 92 ? 19.700 41.333 -7.174 1.00 37.90 120 ARG A O 1
ATOM 741 N N . ILE A 1 93 ? 19.401 39.208 -6.473 1.00 36.23 121 ILE A N 1
ATOM 742 C CA . ILE A 1 93 ? 20.582 38.680 -7.146 1.00 35.96 121 ILE A CA 1
ATOM 743 C C . ILE A 1 93 ? 20.262 37.280 -7.632 1.00 36.92 121 ILE A C 1
ATOM 744 O O . ILE A 1 93 ? 19.483 36.576 -7.001 1.00 37.46 121 ILE A O 1
ATOM 749 N N . LYS A 1 94 ? 20.845 36.860 -8.749 1.00 38.50 122 LYS A N 1
ATOM 750 C CA . LYS A 1 94 ? 20.719 35.452 -9.146 1.00 40.05 122 LYS A CA 1
ATOM 751 C C . LYS A 1 94 ? 21.420 34.554 -8.134 1.00 42.03 122 LYS A C 1
ATOM 752 O O . LYS A 1 94 ? 22.390 34.960 -7.469 1.00 41.29 122 LYS A O 1
ATOM 758 N N . ARG A 1 95 ? 20.938 33.335 -7.983 1.00 42.35 123 ARG A N 1
ATOM 759 C CA . ARG A 1 95 ? 21.538 32.441 -7.003 1.00 42.92 123 ARG A CA 1
ATOM 760 C C . ARG A 1 95 ? 23.006 32.139 -7.328 1.00 44.71 123 ARG A C 1
ATOM 761 O O . ARG A 1 95 ? 23.790 31.841 -6.414 1.00 46.92 123 ARG A O 1
ATOM 769 N N . ASN A 1 96 ? 23.355 32.248 -8.606 1.00 46.00 124 ASN A N 1
ATOM 770 C CA . ASN A 1 96 ? 24.721 32.065 -9.059 1.00 47.69 124 ASN A CA 1
ATOM 771 C C . ASN A 1 96 ? 25.639 33.291 -8.804 1.00 49.22 124 ASN A C 1
ATOM 772 O O . ASN A 1 96 ? 26.831 33.214 -9.069 1.00 50.90 124 ASN A O 1
ATOM 777 N N . GLY A 1 97 ? 25.097 34.405 -8.283 1.00 47.33 125 GLY A N 1
ATOM 778 C CA . GLY A 1 97 ? 25.913 35.589 -7.983 1.00 45.62 125 GLY A CA 1
ATOM 779 C C . GLY A 1 97 ? 25.863 36.688 -9.040 1.00 47.49 125 GLY A C 1
ATOM 780 O O . GLY A 1 97 ? 26.336 37.803 -8.796 1.00 47.65 125 GLY A O 1
ATOM 781 N N . HIS A 1 98 ? 25.258 36.409 -10.189 1.00 45.77 126 HIS A N 1
ATOM 782 C CA . HIS A 1 98 ? 25.123 37.395 -11.259 1.00 50.73 126 HIS A CA 1
ATOM 783 C C . HIS A 1 98 ? 23.829 38.180 -11.154 1.00 50.27 126 HIS A C 1
ATOM 784 O O . HIS A 1 98 ? 22.930 37.841 -10.368 1.00 44.76 126 HIS A O 1
ATOM 791 N N . GLY A 1 99 ? 23.734 39.240 -11.945 1.00 47.95 127 GLY A N 1
ATOM 792 C CA . GLY A 1 99 ? 22.459 39.927 -12.115 1.00 49.05 127 GLY A CA 1
ATOM 793 C C . GLY A 1 99 ? 21.940 40.740 -10.935 1.00 48.73 127 GLY A C 1
ATOM 794 O O . GLY A 1 99 ? 20.718 40.960 -10.811 1.00 48.76 127 GLY A O 1
ATOM 795 N N . SER A 1 100 ? 22.837 41.208 -10.075 1.00 44.95 128 SER A N 1
ATOM 796 C CA . SER A 1 100 ? 22.423 42.066 -8.961 1.00 44.60 128 SER A CA 1
ATOM 797 C C . SER A 1 100 ? 21.605 43.260 -9.476 1.00 44.37 128 SER A C 1
ATOM 798 O O . SER A 1 100 ? 21.999 43.922 -10.463 1.00 44.02 128 SER A O 1
ATOM 801 N N . THR A 1 101 ? 20.510 43.569 -8.798 1.00 40.13 129 THR A N 1
ATOM 802 C CA . THR A 1 101 ? 19.717 44.752 -9.130 1.00 39.91 129 THR A CA 1
ATOM 803 C C . THR A 1 101 ? 18.908 45.222 -7.921 1.00 40.97 129 THR A C 1
ATOM 804 O O . THR A 1 101 ? 18.743 44.482 -6.960 1.00 39.91 129 THR A O 1
ATOM 808 N N . VAL A 1 102 ? 18.462 46.476 -7.944 1.00 40.51 130 VAL A N 1
ATOM 809 C CA . VAL A 1 102 ? 17.646 47.035 -6.887 1.00 40.01 130 VAL A CA 1
ATOM 810 C C . VAL A 1 102 ? 16.210 46.983 -7.334 1.00 41.23 130 VAL A C 1
ATOM 811 O O . VAL A 1 102 ? 15.896 47.328 -8.456 1.00 42.00 130 VAL A O 1
ATOM 815 N N . LEU A 1 103 ? 15.330 46.519 -6.464 1.00 39.45 131 LEU A N 1
ATOM 816 C CA . LEU A 1 103 ? 13.913 46.449 -6.786 1.00 39.66 131 LEU A CA 1
ATOM 817 C C . LEU A 1 103 ? 13.198 47.678 -6.222 1.00 39.28 131 LEU A C 1
ATOM 818 O O . LEU A 1 103 ? 12.340 48.251 -6.905 1.00 41.13 131 LEU A O 1
ATOM 823 N N . ASP A 1 104 ? 13.523 48.065 -4.990 1.00 41.23 132 ASP A N 1
ATOM 824 C CA . ASP A 1 104 ? 12.952 49.298 -4.351 1.00 42.65 132 ASP A CA 1
ATOM 825 C C . ASP A 1 104 ? 14.073 49.964 -3.552 1.00 41.80 132 ASP A C 1
ATOM 826 O O . ASP A 1 104 ? 14.523 49.427 -2.558 1.00 41.26 132 ASP A O 1
ATOM 831 N N . PRO A 1 105 ? 14.537 51.139 -3.991 1.00 43.47 133 PRO A N 1
ATOM 832 C CA . PRO A 1 105 ? 15.645 51.781 -3.304 1.00 43.77 133 PRO A CA 1
ATOM 833 C C . PRO A 1 105 ? 15.255 52.422 -1.967 1.00 46.22 133 PRO A C 1
ATOM 834 O O . PRO A 1 105 ? 16.156 52.755 -1.177 1.00 46.73 133 PRO A O 1
ATOM 838 N N . ASP A 1 106 ? 13.954 52.609 -1.724 1.00 45.33 134 ASP A N 1
ATOM 839 C CA . ASP A 1 106 ? 13.478 53.343 -0.539 1.00 46.95 134 ASP A CA 1
ATOM 840 C C . ASP A 1 106 ? 13.531 52.494 0.729 1.00 46.59 134 ASP A C 1
ATOM 841 O O . ASP A 1 106 ? 13.319 51.286 0.672 1.00 47.42 134 ASP A O 1
ATOM 846 N N . PRO A 1 107 ? 13.788 53.119 1.891 1.00 48.39 135 PRO A N 1
ATOM 847 C CA . PRO A 1 107 ? 13.926 52.316 3.100 1.00 45.69 135 PRO A CA 1
ATOM 848 C C . PRO A 1 107 ? 12.738 51.396 3.371 1.00 44.16 135 PRO A C 1
ATOM 849 O O . PRO A 1 107 ? 11.573 51.783 3.168 1.00 43.56 135 PRO A O 1
ATOM 853 N N . CYS A 1 108 ? 13.086 50.188 3.812 1.00 41.66 136 CYS A N 1
ATOM 854 C CA . CYS A 1 108 ? 12.167 49.095 4.057 1.00 38.79 136 CYS A CA 1
ATOM 855 C C . CYS A 1 108 ? 12.817 48.069 4.967 1.00 39.73 136 CYS A C 1
ATOM 856 O O . CYS A 1 108 ? 14.063 48.051 5.157 1.00 41.17 136 CYS A O 1
ATOM 859 N N . ILE A 1 109 ? 11.960 47.246 5.576 1.00 38.45 137 ILE A N 1
ATOM 860 C CA . ILE A 1 109 ? 12.356 46.069 6.309 1.00 36.71 137 ILE A CA 1
ATOM 861 C C . ILE A 1 109 ? 11.287 44.987 6.117 1.00 35.19 137 ILE A C 1
ATOM 862 O O . ILE A 1 109 ? 10.266 45.211 5.446 1.00 37.88 137 ILE A O 1
ATOM 867 N N . TYR A 1 110 ? 11.532 43.806 6.691 1.00 37.57 138 TYR A N 1
ATOM 868 C CA . TYR A 1 110 ? 10.539 42.702 6.715 1.00 38.28 138 TYR A CA 1
ATOM 869 C C . TYR A 1 110 ? 10.091 42.223 5.330 1.00 37.51 138 TYR A C 1
ATOM 870 O O . TYR A 1 110 ? 8.926 41.883 5.111 1.00 38.88 138 TYR A O 1
ATOM 879 N N . ALA A 1 111 ? 11.016 42.212 4.372 1.00 37.90 139 ALA A N 1
ATOM 880 C CA . ALA A 1 111 ? 10.752 41.617 3.030 1.00 37.86 139 ALA A CA 1
ATOM 881 C C . ALA A 1 111 ? 10.402 40.143 3.165 1.00 35.60 139 ALA A C 1
ATOM 882 O O . ALA A 1 111 ? 11.081 39.389 3.860 1.00 34.86 139 ALA A O 1
ATOM 884 N N . SER A 1 112 ? 9.339 39.733 2.483 1.00 34.68 140 SER A N 1
ATOM 885 C CA . SER A 1 112 ? 8.849 38.372 2.524 1.00 33.97 140 SER A CA 1
ATOM 886 C C . SER A 1 112 ? 8.259 37.974 1.199 1.00 37.23 140 SER A C 1
ATOM 887 O O . SER A 1 112 ? 7.331 38.623 0.708 1.00 37.43 140 SER A O 1
ATOM 890 N N . LEU A 1 113 ? 8.785 36.908 0.601 1.00 36.34 141 LEU A N 1
ATOM 891 C CA . LEU A 1 113 ? 8.367 36.490 -0.724 1.00 35.70 141 LEU A CA 1
ATOM 892 C C . LEU A 1 113 ? 7.212 35.518 -0.628 1.00 36.76 141 LEU A C 1
ATOM 893 O O . LEU A 1 113 ? 7.289 34.547 0.104 1.00 36.46 141 LEU A O 1
ATOM 898 N N . ILE A 1 114 ? 6.148 35.803 -1.370 1.00 37.61 142 ILE A N 1
ATOM 899 C CA . ILE A 1 114 ? 4.982 34.941 -1.474 1.00 38.18 142 ILE A CA 1
ATOM 900 C C . ILE A 1 114 ? 4.622 34.862 -2.946 1.00 38.73 142 ILE A C 1
ATOM 901 O O . ILE A 1 114 ? 4.100 35.826 -3.536 1.00 39.63 142 ILE A O 1
ATOM 906 N N . GLY A 1 115 ? 4.959 33.736 -3.566 1.00 39.10 143 GLY A N 1
ATOM 907 C CA . GLY A 1 115 ? 4.686 33.577 -4.984 1.00 40.86 143 GLY A CA 1
ATOM 908 C C . GLY A 1 115 ? 5.570 34.472 -5.853 1.00 41.25 143 GLY A C 1
ATOM 909 O O . GLY A 1 115 ? 6.782 34.312 -5.879 1.00 43.75 143 GLY A O 1
ATOM 910 N N . ASN A 1 116 ? 4.946 35.380 -6.592 1.00 40.81 144 ASN A N 1
ATOM 911 C CA . ASN A 1 116 ? 5.653 36.348 -7.440 1.00 42.04 144 ASN A CA 1
ATOM 912 C C . ASN A 1 116 ? 5.745 37.736 -6.860 1.00 41.34 144 ASN A C 1
ATOM 913 O O . ASN A 1 116 ? 6.175 38.647 -7.534 1.00 42.65 144 ASN A O 1
ATOM 918 N N . TYR A 1 117 ? 5.349 37.891 -5.606 1.00 41.70 145 TYR A N 1
ATOM 919 C CA . TYR A 1 117 ? 5.374 39.203 -4.934 1.00 40.58 145 TYR A CA 1
ATOM 920 C C . TYR A 1 117 ? 6.161 39.183 -3.648 1.00 39.83 145 TYR A C 1
ATOM 921 O O . TYR A 1 117 ? 6.105 38.209 -2.897 1.00 42.00 145 TYR A O 1
ATOM 930 N N . ILE A 1 118 ? 6.892 40.276 -3.412 1.00 39.00 146 ILE A N 1
ATOM 931 C CA . ILE A 1 118 ? 7.539 40.531 -2.136 1.00 38.71 146 ILE A CA 1
ATOM 932 C C . ILE A 1 118 ? 6.688 41.526 -1.377 1.00 39.82 146 ILE A C 1
ATOM 933 O O . ILE A 1 118 ? 6.424 42.637 -1.868 1.00 40.61 146 ILE A O 1
ATOM 938 N N . TYR A 1 119 ? 6.242 41.121 -0.189 1.00 37.72 147 TYR A N 1
ATOM 939 C CA . TYR A 1 119 ? 5.474 41.974 0.693 1.00 37.15 147 TYR A CA 1
ATOM 940 C C . TYR A 1 119 ? 6.424 42.501 1.731 1.00 39.97 147 TYR A C 1
ATOM 941 O O . TYR A 1 119 ? 7.268 41.741 2.273 1.00 41.12 147 TYR A O 1
ATOM 950 N N . TYR A 1 120 ? 6.294 43.781 2.044 1.00 39.57 148 TYR A N 1
ATOM 951 C CA . TYR A 1 120 ? 7.277 44.439 2.941 1.00 37.64 148 TYR A CA 1
ATOM 952 C C . TYR A 1 120 ? 6.785 45.683 3.662 1.00 37.46 148 TYR A C 1
ATOM 953 O O . TYR A 1 120 ? 5.762 46.268 3.296 1.00 41.24 148 TYR A O 1
ATOM 962 N N . LEU A 1 121 ? 7.504 46.058 4.705 1.00 39.49 149 LEU A N 1
ATOM 963 C CA . LEU A 1 121 ? 7.295 47.329 5.401 1.00 39.60 149 LEU A CA 1
ATOM 964 C C . LEU A 1 121 ? 8.042 48.448 4.665 1.00 43.93 149 LEU A C 1
ATOM 965 O O . LEU A 1 121 ? 9.248 48.345 4.445 1.00 43.85 149 LEU A O 1
ATOM 970 N N . HIS A 1 122 ? 7.308 49.496 4.296 1.00 43.40 150 HIS A N 1
ATOM 971 C CA . HIS A 1 122 ? 7.850 50.700 3.663 1.00 42.37 150 HIS A CA 1
ATOM 972 C C . HIS A 1 122 ? 7.813 51.852 4.677 1.00 47.07 150 HIS A C 1
ATOM 973 O O . HIS A 1 122 ? 6.796 52.052 5.353 1.00 44.83 150 HIS A O 1
ATOM 980 N N . TYR A 1 123 ? 8.911 52.589 4.817 1.00 47.74 151 TYR A N 1
ATOM 981 C CA . TYR A 1 123 ? 8.910 53.766 5.671 1.00 51.41 151 TYR A CA 1
ATOM 982 C C . TYR A 1 123 ? 8.386 54.967 4.902 1.00 55.26 151 TYR A C 1
ATOM 983 O O . TYR A 1 123 ? 8.953 55.350 3.902 1.00 56.45 151 TYR A O 1
ATOM 992 N N . ASP A 1 124 ? 7.267 55.530 5.361 1.00 58.25 152 ASP A N 1
ATOM 993 C CA . ASP A 1 124 ? 6.748 56.795 4.820 1.00 63.44 152 ASP A CA 1
ATOM 994 C C . ASP A 1 124 ? 7.502 57.990 5.421 1.00 63.51 152 ASP A C 1
ATOM 995 O O . ASP A 1 124 ? 7.819 58.943 4.720 1.00 67.52 152 ASP A O 1
ATOM 1000 N N . THR A 1 125 ? 7.766 57.917 6.720 1.00 64.18 153 THR A N 1
ATOM 1001 C CA . THR A 1 125 ? 8.678 58.822 7.425 1.00 67.02 153 THR A CA 1
ATOM 1002 C C . THR A 1 125 ? 9.525 57.883 8.279 1.00 67.46 153 THR A C 1
ATOM 1003 O O . THR A 1 125 ? 9.396 56.672 8.130 1.00 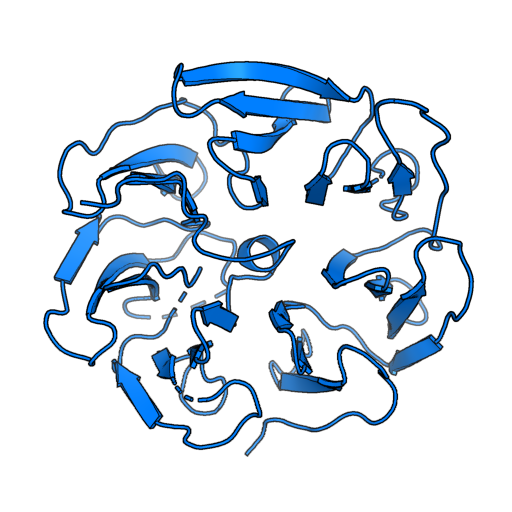69.07 153 THR A O 1
ATOM 1007 N N . GLN A 1 126 ? 10.364 58.395 9.179 1.00 69.92 154 GLN A N 1
ATOM 1008 C CA A GLN A 1 126 ? 11.169 57.509 10.019 0.50 69.51 154 GLN A CA 1
ATOM 1009 C CA B GLN A 1 126 ? 11.172 57.546 10.082 0.50 69.98 154 GLN A CA 1
ATOM 1010 C C . GLN A 1 126 ? 10.316 56.716 11.037 1.00 70.07 154 GLN A C 1
ATOM 1011 O O . GLN A 1 126 ? 10.754 55.665 11.536 1.00 69.31 154 GLN A O 1
ATOM 1022 N N . THR A 1 127 ? 9.099 57.191 11.320 1.00 70.37 155 THR A N 1
ATOM 1023 C CA . THR A 1 127 ? 8.185 56.529 12.280 1.00 70.40 155 THR A CA 1
ATOM 1024 C C . THR A 1 127 ? 6.860 56.012 11.657 1.00 68.44 155 THR A C 1
ATOM 1025 O O . THR A 1 127 ? 6.265 55.074 12.186 1.00 70.65 155 THR A O 1
ATOM 1029 N N . ALA A 1 128 ? 6.393 56.628 10.567 1.00 66.09 156 ALA A N 1
ATOM 1030 C CA . ALA A 1 128 ? 5.156 56.192 9.882 1.00 64.20 156 ALA A CA 1
ATOM 1031 C C . ALA A 1 128 ? 5.469 55.113 8.827 1.00 60.35 156 ALA A C 1
ATOM 1032 O O . ALA A 1 128 ? 6.279 55.335 7.921 1.00 57.06 156 ALA A O 1
ATOM 1034 N N . THR A 1 129 ? 4.802 53.966 8.937 1.00 56.97 157 THR A N 1
ATOM 1035 C CA . THR A 1 129 ? 5.084 52.818 8.068 1.00 54.64 157 THR A CA 1
ATOM 1036 C C . THR A 1 129 ? 3.808 52.318 7.382 1.00 54.62 157 THR A C 1
ATOM 1037 O O . THR A 1 129 ? 2.704 52.634 7.808 1.00 53.19 157 THR A O 1
ATOM 1041 N N . SER A 1 130 ? 3.969 51.601 6.275 1.00 50.70 158 SER A N 1
ATOM 1042 C CA . SER A 1 130 ? 2.857 51.008 5.555 1.00 48.73 158 SER A CA 1
ATOM 1043 C C . SER A 1 130 ? 3.285 49.667 4.941 1.00 49.92 158 SER A C 1
ATOM 1044 O O . SER A 1 130 ? 4.478 49.342 4.902 1.00 47.95 158 SER A O 1
ATOM 1047 N N . LEU A 1 131 ? 2.296 48.911 4.469 1.00 48.15 159 LEU A N 1
ATOM 1048 C CA . LEU A 1 131 ? 2.507 47.646 3.799 1.00 47.89 159 LEU A CA 1
ATOM 1049 C C . LEU A 1 131 ? 2.522 47.875 2.288 1.00 47.42 159 LEU A C 1
ATOM 1050 O O . LEU A 1 131 ? 1.560 48.410 1.700 1.00 47.88 159 LEU A O 1
ATOM 1055 N N . TYR A 1 132 ? 3.617 47.449 1.675 1.00 45.45 160 TYR A N 1
ATOM 1056 C CA . TYR A 1 132 ? 3.793 47.463 0.247 1.00 44.83 160 TYR A CA 1
ATOM 1057 C C . TYR A 1 132 ? 3.978 46.060 -0.281 1.00 43.31 160 TYR A C 1
ATOM 1058 O O . TYR A 1 132 ? 4.374 45.121 0.464 1.00 41.18 160 TYR A O 1
ATOM 1067 N N . ARG A 1 133 ? 3.750 45.924 -1.578 1.00 43.40 161 ARG A N 1
ATOM 1068 C CA . ARG A 1 133 ? 4.267 44.777 -2.312 1.00 41.73 161 ARG A CA 1
ATOM 1069 C C . ARG A 1 133 ? 4.888 45.201 -3.620 1.00 42.73 161 ARG A C 1
ATOM 1070 O O . ARG A 1 133 ? 4.622 46.300 -4.145 1.00 44.96 161 ARG A O 1
ATOM 1078 N N . ILE A 1 134 ? 5.715 44.317 -4.159 1.00 41.39 162 ILE A N 1
ATOM 1079 C CA . ILE A 1 134 ? 6.312 44.530 -5.473 1.00 42.59 162 ILE A CA 1
ATOM 1080 C C . ILE A 1 134 ? 6.484 43.185 -6.108 1.00 41.28 162 ILE A C 1
ATOM 1081 O O . ILE A 1 134 ? 6.749 42.212 -5.409 1.00 39.84 162 ILE A O 1
ATOM 1086 N N . ARG A 1 135 ? 6.336 43.111 -7.419 1.00 41.78 163 ARG A N 1
ATOM 1087 C CA . ARG A 1 135 ? 6.596 41.875 -8.114 1.00 43.88 163 ARG A CA 1
ATOM 1088 C C . ARG A 1 135 ? 8.111 41.596 -8.150 1.00 43.41 163 ARG A C 1
ATOM 1089 O O . ARG A 1 135 ? 8.939 42.515 -8.086 1.00 42.03 163 ARG A O 1
ATOM 1097 N N . ILE A 1 136 ? 8.465 40.323 -8.281 1.00 42.62 164 ILE A N 1
ATOM 1098 C CA . ILE A 1 136 ? 9.879 39.890 -8.214 1.00 41.62 164 ILE A CA 1
ATOM 1099 C C . ILE A 1 136 ? 10.759 40.482 -9.314 1.00 44.30 164 ILE A C 1
ATOM 1100 O O . ILE A 1 136 ? 11.957 40.490 -9.190 1.00 43.07 164 ILE A O 1
ATOM 1105 N N . ASP A 1 137 ? 10.161 40.978 -10.383 1.00 43.27 165 ASP A N 1
ATOM 1106 C CA . ASP A 1 137 ? 10.942 41.664 -11.410 1.00 46.33 165 ASP A CA 1
ATOM 1107 C C . ASP A 1 137 ? 11.008 43.177 -11.201 1.00 45.91 165 ASP A C 1
ATOM 1108 O O . ASP A 1 137 ? 11.529 43.892 -12.046 1.00 48.52 165 ASP A O 1
ATOM 1113 N N . GLY A 1 138 ? 10.495 43.677 -10.087 1.00 44.16 166 GLY A N 1
ATOM 1114 C CA . GLY A 1 138 ? 10.550 45.112 -9.831 1.00 45.72 166 GLY A CA 1
ATOM 1115 C C . GLY A 1 138 ? 9.363 45.875 -10.414 1.00 47.80 166 GLY A C 1
ATOM 1116 O O . GLY A 1 138 ? 9.273 47.072 -10.229 1.00 50.78 166 GLY A O 1
ATOM 1117 N N . GLU A 1 139 ? 8.447 45.187 -11.091 1.00 47.25 167 GLU A N 1
ATOM 1118 C CA . GLU A 1 139 ? 7.213 45.804 -11.570 1.00 50.70 167 GLU A CA 1
ATOM 1119 C C . GLU A 1 139 ? 6.133 45.818 -10.470 1.00 49.01 167 GLU A C 1
ATOM 1120 O O . GLU A 1 139 ? 6.238 45.124 -9.439 1.00 45.60 167 GLU A O 1
ATOM 1126 N N . GLU A 1 140 ? 5.118 46.657 -10.673 1.00 52.10 168 GLU A N 1
ATOM 1127 C CA . GLU A 1 140 ? 3.883 46.629 -9.873 1.00 52.87 168 GLU A CA 1
ATOM 1128 C C . GLU A 1 140 ? 4.038 46.956 -8.383 1.00 51.67 168 GLU A C 1
ATOM 1129 O O . GLU A 1 140 ? 3.301 46.442 -7.538 1.00 52.20 168 GLU A O 1
ATOM 1135 N N . LYS A 1 141 ? 4.964 47.842 -8.053 1.00 50.37 169 LYS A N 1
ATOM 1136 C CA . LYS A 1 141 ? 5.077 48.313 -6.691 1.00 49.19 169 LYS A CA 1
ATOM 1137 C C . LYS A 1 141 ? 3.750 48.974 -6.333 1.00 52.30 169 LYS A C 1
ATOM 1138 O O . LYS A 1 141 ? 3.224 49.766 -7.109 1.00 51.99 169 LYS A O 1
ATOM 1144 N N . LYS A 1 142 ? 3.202 48.638 -5.175 1.00 51.71 170 LYS A N 1
ATOM 1145 C CA A LYS A 1 142 ? 1.892 49.145 -4.784 0.50 52.72 170 LYS A CA 1
ATOM 1146 C CA B LYS A 1 142 ? 1.872 49.114 -4.787 0.50 53.37 170 LYS A CA 1
ATOM 1147 C C . LYS A 1 142 ? 1.763 49.151 -3.272 1.00 51.59 170 LYS A C 1
ATOM 1148 O O . LYS A 1 142 ? 2.223 48.235 -2.584 1.00 50.69 170 LYS A O 1
ATOM 1159 N N . LYS A 1 143 ? 1.162 50.209 -2.754 1.00 49.82 171 LYS A N 1
ATOM 1160 C CA . LYS A 1 143 ? 0.869 50.321 -1.351 1.00 49.92 171 LYS A CA 1
ATOM 1161 C C . LYS A 1 143 ? -0.422 49.511 -1.160 1.00 51.08 171 LYS A C 1
ATOM 1162 O O . LYS A 1 143 ? -1.439 49.773 -1.812 1.00 51.15 171 LYS A O 1
ATOM 1168 N N . ILE A 1 144 ? -0.390 48.568 -0.231 1.00 52.61 172 ILE A N 1
ATOM 1169 C CA . ILE A 1 144 ? -1.497 47.642 0.000 1.00 51.19 172 ILE A CA 1
ATOM 1170 C C . ILE A 1 144 ? -2.346 48.104 1.194 1.00 54.43 172 ILE A C 1
ATOM 1171 O O . ILE A 1 144 ? -3.571 48.029 1.138 1.00 57.39 172 ILE A O 1
ATOM 1176 N N . LYS A 1 145 ? -1.703 48.591 2.253 1.00 53.33 173 LYS A N 1
ATOM 1177 C CA . LYS A 1 145 ? -2.416 49.117 3.432 1.00 56.59 173 LYS A CA 1
ATOM 1178 C C . LYS A 1 145 ? -1.681 50.340 3.960 1.00 57.16 173 LYS A C 1
ATOM 1179 O O . LYS A 1 145 ? -0.456 50.404 3.860 1.00 53.54 173 LYS A O 1
ATOM 1185 N N . ASN A 1 146 ? -2.408 51.273 4.578 1.00 55.21 174 ASN A N 1
ATOM 1186 C CA . ASN A 1 146 ? -1.815 52.487 5.157 1.00 57.89 174 ASN A CA 1
ATOM 1187 C C . ASN A 1 146 ? -1.096 52.261 6.485 1.00 57.21 174 ASN A C 1
ATOM 1188 O O . ASN A 1 146 ? -0.402 53.141 6.987 1.00 61.91 174 ASN A O 1
ATOM 1193 N N . HIS A 1 147 ? -1.333 51.093 7.062 1.00 55.84 175 HIS A N 1
ATOM 1194 C CA A HIS A 1 147 ? -0.737 50.671 8.301 0.50 56.02 175 HIS A CA 1
ATOM 1195 C CA B HIS A 1 147 ? -0.735 50.660 8.334 0.50 56.76 175 HIS A CA 1
ATOM 1196 C C . HIS A 1 147 ? -0.009 49.358 7.965 1.00 55.70 175 HIS A C 1
ATOM 1197 O O . HIS A 1 147 ? -0.456 48.610 7.097 1.00 58.49 175 HIS A O 1
ATOM 1210 N N . TYR A 1 148 ? 1.108 49.080 8.604 1.00 51.76 176 TYR A N 1
ATOM 1211 C CA . TYR A 1 148 ? 1.803 47.851 8.312 1.00 49.27 176 TYR A CA 1
ATOM 1212 C C . TYR A 1 148 ? 1.078 46.656 8.968 1.00 47.90 176 TYR A C 1
ATOM 1213 O O . TYR A 1 148 ? 0.539 46.782 10.075 1.00 48.35 176 TYR A O 1
ATOM 1222 N N . LEU A 1 149 ? 1.063 45.519 8.265 1.00 43.85 177 LEU A N 1
ATOM 1223 C CA . LEU A 1 149 ? 0.652 44.218 8.826 1.00 39.34 177 LEU A CA 1
ATOM 1224 C C . LEU A 1 149 ? 1.855 43.276 8.686 1.00 40.36 177 LEU A C 1
ATOM 1225 O O . LEU A 1 149 ? 2.533 43.281 7.649 1.00 40.47 177 LEU A O 1
ATOM 1230 N N . PHE A 1 150 ? 2.141 42.491 9.710 1.00 38.03 178 PHE A N 1
ATOM 1231 C CA . PHE A 1 150 ? 3.294 41.621 9.666 1.00 38.20 178 PHE A CA 1
ATOM 1232 C C . PHE A 1 150 ? 3.209 40.609 8.546 1.00 38.14 178 PHE A C 1
ATOM 1233 O O . PHE A 1 150 ? 2.205 39.912 8.430 1.00 41.13 178 PHE A O 1
ATOM 1241 N N . THR A 1 151 ? 4.301 40.485 7.779 1.00 37.19 179 THR A N 1
ATOM 1242 C CA . THR A 1 151 ? 4.365 39.648 6.592 1.00 35.95 179 THR A CA 1
ATOM 1243 C C . THR A 1 151 ? 5.393 38.529 6.735 1.00 37.72 179 THR A C 1
ATOM 1244 O O . THR A 1 151 ? 5.665 37.809 5.750 1.00 36.67 179 THR A O 1
ATOM 1248 N N . CYS A 1 152 ? 5.985 38.398 7.930 1.00 38.58 180 CYS A N 1
ATOM 1249 C CA . CYS A 1 152 ? 7.102 37.467 8.155 1.00 37.12 180 CYS A CA 1
ATOM 1250 C C . CYS A 1 152 ? 6.710 36.007 8.110 1.00 37.22 180 CYS A C 1
ATOM 1251 O O . CYS A 1 152 ? 7.494 35.161 7.661 1.00 37.17 180 CYS A O 1
ATOM 1254 N N . ASN A 1 153 ? 5.503 35.716 8.607 1.00 35.66 181 ASN A N 1
ATOM 1255 C CA . ASN A 1 153 ? 5.017 34.350 8.695 1.00 36.14 181 ASN A CA 1
ATOM 1256 C C . ASN A 1 153 ? 4.156 34.074 7.494 1.00 35.77 181 ASN A C 1
ATOM 1257 O O . ASN A 1 153 ? 3.094 34.667 7.374 1.00 36.83 181 ASN A O 1
ATOM 1262 N N . THR A 1 154 ? 4.618 33.172 6.616 1.00 36.14 182 THR A N 1
ATOM 1263 C CA . THR A 1 154 ? 3.913 32.856 5.385 1.00 37.54 182 THR A CA 1
ATOM 1264 C C . THR A 1 154 ? 3.720 31.344 5.264 1.00 37.59 182 THR A C 1
ATOM 1265 O O . THR A 1 154 ? 4.476 30.565 5.833 1.00 37.08 182 THR A O 1
ATOM 1269 N N . SER A 1 155 ? 2.670 30.970 4.548 1.00 39.57 183 SER A N 1
ATOM 1270 C CA . SER A 1 155 ? 2.369 29.607 4.167 1.00 41.52 183 SER A CA 1
ATOM 1271 C C . SER A 1 155 ? 1.555 29.641 2.897 1.00 42.72 183 SER A C 1
ATOM 1272 O O . SER A 1 155 ? 0.454 30.204 2.883 1.00 40.09 183 SER A O 1
ATOM 1275 N N . ASP A 1 156 ? 2.097 29.069 1.809 1.00 43.33 184 ASP A N 1
ATOM 1276 C CA . ASP A 1 156 ? 1.412 29.047 0.517 1.00 43.12 184 ASP A CA 1
ATOM 1277 C C . ASP A 1 156 ? 1.082 30.506 0.168 1.00 42.51 184 ASP A C 1
ATOM 1278 O O . ASP A 1 156 ? 1.947 31.357 0.313 1.00 42.75 184 ASP A O 1
ATOM 1283 N N . ARG A 1 157 ? -0.146 30.807 -0.277 1.00 44.11 185 ARG A N 1
ATOM 1284 C CA . ARG A 1 157 ? -0.524 32.170 -0.664 1.00 41.98 185 ARG A CA 1
ATOM 1285 C C . ARG A 1 157 ? -0.808 33.122 0.521 1.00 42.69 185 ARG A C 1
ATOM 1286 O O . ARG A 1 157 ? -1.122 34.310 0.292 1.00 42.62 185 ARG A O 1
ATOM 1294 N N . TYR A 1 158 ? -0.700 32.624 1.758 1.00 42.29 186 TYR A N 1
ATOM 1295 C CA . TYR A 1 158 ? -1.081 33.413 2.933 1.00 41.09 186 TYR A CA 1
ATOM 1296 C C . TYR A 1 158 ? 0.077 33.970 3.713 1.00 40.30 186 TYR A C 1
ATOM 1297 O O . TYR A 1 158 ? 1.155 33.353 3.802 1.00 40.41 186 TYR A O 1
ATOM 1306 N N . PHE A 1 159 ? -0.172 35.109 4.341 1.00 39.24 187 PHE A N 1
ATOM 1307 C CA . PHE A 1 159 ? 0.633 35.515 5.499 1.00 41.05 187 PHE A CA 1
ATOM 1308 C C . PHE A 1 159 ? -0.290 35.726 6.712 1.00 39.75 187 PHE A C 1
ATOM 1309 O O . PHE A 1 159 ? -1.503 35.899 6.558 1.00 40.71 187 PHE A O 1
ATOM 1317 N N . TYR A 1 160 ? 0.285 35.589 7.899 1.00 41.19 188 TYR A N 1
ATOM 1318 C CA . TYR A 1 160 ? -0.454 35.633 9.165 1.00 38.06 188 TYR A CA 1
ATOM 1319 C C . TYR A 1 160 ? 0.135 36.722 10.049 1.00 39.93 188 TYR A C 1
ATOM 1320 O O . TYR A 1 160 ? 1.336 36.995 9.998 1.00 37.03 188 TYR A O 1
ATOM 1329 N N . TYR A 1 161 ? -0.715 37.362 10.857 1.00 39.06 189 TYR A N 1
ATOM 1330 C CA . TYR A 1 161 ? -0.279 38.489 11.621 1.00 40.15 189 TYR A CA 1
ATOM 1331 C C . TYR A 1 161 ? -1.209 38.776 12.788 1.00 39.96 189 TYR A C 1
ATOM 1332 O O . TYR A 1 161 ? -2.376 38.413 12.766 1.00 40.92 189 TYR A O 1
ATOM 1341 N N . ASN A 1 162 ? -0.667 39.430 13.813 1.00 43.89 190 ASN A N 1
ATOM 1342 C CA . ASN A 1 162 ? -1.516 40.045 14.829 1.00 40.60 190 ASN A CA 1
ATOM 1343 C C . ASN A 1 162 ? -2.192 41.234 14.238 1.00 43.58 190 ASN A C 1
ATOM 1344 O O . ASN A 1 162 ? -1.539 42.128 13.706 1.00 42.50 190 ASN A O 1
ATOM 1349 N N . ASN A 1 163 ? -3.515 41.276 14.354 1.00 43.06 191 ASN A N 1
ATOM 1350 C CA . ASN A 1 163 ? -4.282 42.372 13.849 1.00 46.01 191 ASN A CA 1
ATOM 1351 C C . ASN A 1 163 ? -3.934 43.592 14.741 1.00 48.11 191 ASN A C 1
ATOM 1352 O O . ASN A 1 163 ? -3.973 43.491 15.956 1.00 46.84 191 ASN A O 1
ATOM 1357 N N . PRO A 1 164 ? -3.557 44.726 14.122 1.00 49.20 192 PRO A N 1
ATOM 1358 C CA . PRO A 1 164 ? -3.063 45.878 14.885 1.00 50.97 192 PRO A CA 1
ATOM 1359 C C . PRO A 1 164 ? -4.111 46.531 15.780 1.00 50.40 192 PRO A C 1
ATOM 1360 O O . PRO A 1 164 ? -3.767 47.046 16.833 1.00 51.95 192 PRO A O 1
ATOM 1364 N N . LYS A 1 165 ? -5.376 46.487 15.374 1.00 51.49 193 LYS A N 1
ATOM 1365 C CA . LYS A 1 165 ? -6.452 47.040 16.163 1.00 53.35 193 LYS A CA 1
ATOM 1366 C C . LYS A 1 165 ? -6.855 46.171 17.354 1.00 51.46 193 LYS A C 1
ATOM 1367 O O . LYS A 1 165 ? -7.151 46.703 18.408 1.00 51.92 193 LYS A O 1
ATOM 1373 N N . ASN A 1 166 ? -6.928 44.852 17.166 1.00 47.59 194 ASN A N 1
ATOM 1374 C CA . ASN A 1 166 ? -7.525 43.968 18.177 1.00 47.88 194 ASN A CA 1
ATOM 1375 C C . ASN A 1 166 ? -6.689 42.798 18.705 1.00 46.04 194 ASN A C 1
ATOM 1376 O O . ASN A 1 166 ? -7.158 42.072 19.575 1.00 48.00 194 ASN A O 1
ATOM 1381 N N . GLY A 1 167 ? -5.498 42.605 18.152 1.00 43.25 195 GLY A N 1
ATOM 1382 C CA . GLY A 1 167 ? -4.537 41.621 18.665 1.00 42.40 195 GLY A CA 1
ATOM 1383 C C . GLY A 1 167 ? -4.764 40.176 18.203 1.00 41.55 195 GLY A C 1
ATOM 1384 O O . GLY A 1 167 ? -3.933 39.288 18.458 1.00 42.74 195 GLY A O 1
ATOM 1385 N N . GLN A 1 168 ? -5.859 39.925 17.511 1.00 41.53 196 GLN A N 1
ATOM 1386 C CA . GLN A 1 168 ? -6.187 38.551 17.099 1.00 40.35 196 GLN A CA 1
ATOM 1387 C C . GLN A 1 168 ? -5.317 38.076 15.960 1.00 40.42 196 GLN A C 1
ATOM 1388 O O . GLN A 1 168 ? -4.751 38.869 15.217 1.00 42.46 196 GLN A O 1
ATOM 1394 N N . LEU A 1 169 ? -5.250 36.765 15.780 1.00 40.43 197 LEU A N 1
ATOM 1395 C CA . LEU A 1 169 ? -4.439 36.194 14.685 1.00 38.60 197 LEU A CA 1
ATOM 1396 C C . LEU A 1 169 ? -5.285 36.195 13.416 1.00 39.43 197 LEU A C 1
ATOM 1397 O O . LEU A 1 169 ? -6.380 35.554 13.364 1.00 40.91 197 LEU A O 1
ATOM 1402 N N . TYR A 1 170 ? -4.840 36.982 12.445 1.00 39.63 198 TYR A N 1
ATOM 1403 C CA . TYR A 1 170 ? -5.517 37.151 11.171 1.00 40.98 198 TYR A CA 1
ATOM 1404 C C . TYR A 1 170 ? -4.642 36.558 10.082 1.00 39.23 198 TYR A C 1
ATOM 1405 O O . TYR A 1 170 ? -3.448 36.330 10.279 1.00 38.57 198 TYR A O 1
ATOM 1414 N N . ARG A 1 171 ? -5.281 36.261 8.958 1.00 42.17 199 ARG A N 1
ATOM 1415 C CA . ARG A 1 171 ? -4.637 35.652 7.773 1.00 42.48 199 ARG A CA 1
ATOM 1416 C C . ARG A 1 171 ? -4.980 36.505 6.544 1.00 45.18 199 ARG A C 1
ATOM 1417 O O . ARG A 1 171 ? -6.151 36.862 6.327 1.00 44.48 199 ARG A O 1
ATOM 1425 N N . TYR A 1 172 ? -3.975 36.817 5.743 1.00 42.79 200 TYR A N 1
ATOM 1426 C CA . TYR A 1 172 ? -4.169 37.589 4.525 1.00 45.47 200 TYR A CA 1
ATOM 1427 C C . TYR A 1 172 ? -3.946 36.648 3.356 1.00 45.53 200 TYR A C 1
ATOM 1428 O O . TYR A 1 172 ? -2.913 35.985 3.287 1.00 42.46 200 TYR A O 1
ATOM 14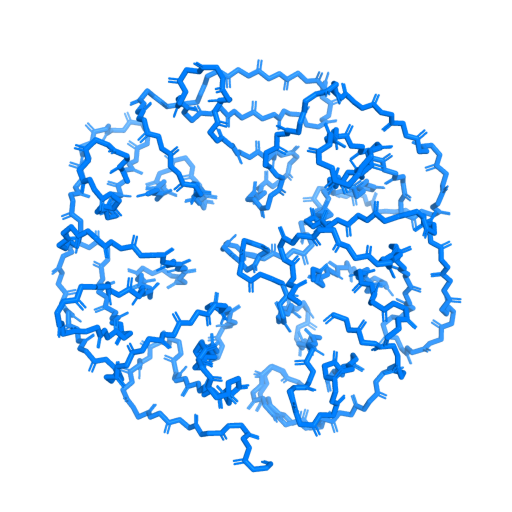37 N N . ASP A 1 173 ? -4.911 36.596 2.451 1.00 45.55 201 ASP A N 1
ATOM 1438 C CA . ASP A 1 173 ? -4.802 35.794 1.246 1.00 47.98 201 ASP A CA 1
ATOM 1439 C C . ASP A 1 173 ? -4.280 36.688 0.128 1.00 46.46 201 ASP A C 1
ATOM 1440 O O . ASP A 1 173 ? -5.006 37.584 -0.332 1.00 45.62 201 ASP A O 1
ATOM 1445 N N . THR A 1 174 ? -3.045 36.451 -0.312 1.00 44.41 202 THR A N 1
ATOM 1446 C CA . THR A 1 174 ? -2.425 37.301 -1.332 1.00 45.05 202 THR A CA 1
ATOM 1447 C C . THR A 1 174 ? -3.040 37.092 -2.730 1.00 47.00 202 THR A C 1
ATOM 1448 O O . THR A 1 174 ? -2.858 37.911 -3.599 1.00 47.22 202 THR A O 1
ATOM 1452 N N . ALA A 1 175 ? -3.764 35.995 -2.931 1.00 49.69 203 ALA A N 1
ATOM 1453 C CA . ALA A 1 175 ? -4.363 35.704 -4.231 1.00 51.04 203 ALA A CA 1
ATOM 1454 C C . ALA A 1 175 ? -5.622 36.539 -4.387 1.00 52.23 203 ALA A C 1
ATOM 1455 O O . ALA A 1 175 ? -5.787 37.235 -5.391 1.00 56.25 203 ALA A O 1
ATOM 1457 N N . SER A 1 176 ? -6.482 36.519 -3.371 1.00 51.64 204 SER A N 1
ATOM 1458 C CA . SER A 1 176 ? -7.712 37.313 -3.383 1.00 54.48 204 SER A CA 1
ATOM 1459 C C . SER A 1 176 ? -7.489 38.721 -2.837 1.00 53.54 204 SER A C 1
ATOM 1460 O O . SER A 1 176 ? -8.358 39.576 -3.002 1.00 51.75 204 SER A O 1
ATOM 1463 N N . GLN A 1 177 ? -6.343 38.948 -2.179 1.00 50.21 205 GLN A N 1
ATOM 1464 C CA . GLN A 1 177 ? -6.004 40.239 -1.546 1.00 51.04 205 GLN A CA 1
ATOM 1465 C C . GLN A 1 177 ? -7.051 40.642 -0.507 1.00 54.98 205 GLN A C 1
ATOM 1466 O O . GLN A 1 177 ? -7.553 41.765 -0.467 1.00 56.34 205 GLN A O 1
ATOM 1472 N N . SER A 1 178 ? -7.363 39.682 0.352 1.00 55.22 206 SER A N 1
ATOM 1473 C CA . SER A 1 178 ? -8.357 39.863 1.397 1.00 56.19 206 SER A CA 1
ATOM 1474 C C . SER A 1 178 ? -7.853 39.246 2.700 1.00 54.14 206 SER A C 1
ATOM 1475 O O . SER A 1 178 ? -6.935 38.410 2.693 1.00 48.58 206 SER A O 1
ATOM 1478 N N . GLU A 1 179 ? -8.464 39.644 3.808 1.00 52.99 207 GLU A N 1
ATOM 1479 C CA . GLU A 1 179 ? -8.049 39.165 5.104 1.00 53.32 207 GLU A CA 1
ATOM 1480 C C . GLU A 1 179 ? -9.235 38.799 5.980 1.00 52.94 207 GLU A C 1
ATOM 1481 O O . GLU A 1 179 ? -10.319 39.328 5.795 1.00 53.65 207 GLU A O 1
ATOM 1487 N N . ALA A 1 180 ? -8.992 37.927 6.957 1.00 50.55 208 ALA A N 1
ATOM 1488 C CA . ALA A 1 180 ? -10.019 37.444 7.867 1.00 52.37 208 ALA A CA 1
ATOM 1489 C C . ALA A 1 180 ? -9.385 36.908 9.121 1.00 48.60 208 ALA A C 1
ATOM 1490 O O . ALA A 1 180 ? -8.234 36.509 9.123 1.00 44.05 208 ALA A O 1
ATOM 1492 N N . LEU A 1 181 ? -10.181 36.875 10.183 1.00 46.90 209 LEU A N 1
ATOM 1493 C CA . LEU A 1 181 ? -9.814 36.221 11.420 1.00 46.86 209 LEU A CA 1
ATOM 1494 C C . LEU A 1 181 ? -9.419 34.773 11.169 1.00 47.32 209 LEU A C 1
ATOM 1495 O O . LEU A 1 181 ? -10.101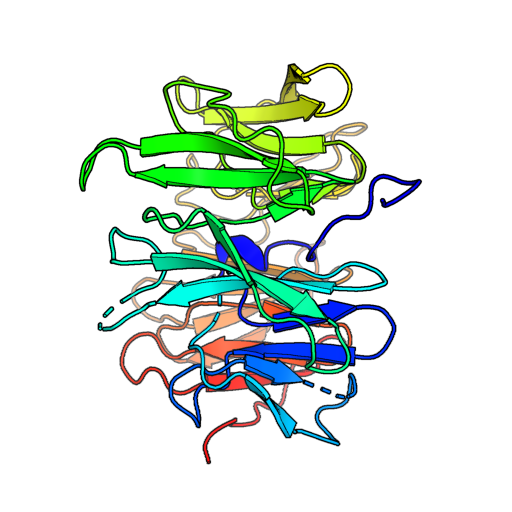 34.045 10.436 1.00 46.06 209 LEU A O 1
ATOM 1500 N N . PHE A 1 182 ? -8.339 34.358 11.818 1.00 43.99 210 PHE A N 1
ATOM 1501 C CA . PHE A 1 182 ? -7.865 33.008 11.736 1.00 45.32 210 PHE A CA 1
ATOM 1502 C C . PHE A 1 182 ? -7.989 32.303 13.094 1.00 46.76 210 PHE A C 1
ATOM 1503 O O . PHE A 1 182 ? -8.448 31.159 13.169 1.00 46.41 210 PHE A O 1
ATOM 1511 N N . TYR A 1 183 ? -7.640 32.994 14.173 1.00 44.37 211 TYR A N 1
ATOM 1512 C CA . TYR A 1 183 ? -7.701 32.406 15.506 1.00 42.51 211 TYR A CA 1
ATOM 1513 C C . TYR A 1 183 ? -7.807 33.503 16.587 1.00 42.19 211 TYR A C 1
ATOM 1514 O O . TYR A 1 183 ? -7.049 34.468 16.607 1.00 43.10 211 TYR A O 1
ATOM 1523 N N . ASP A 1 184 ? -8.763 33.323 17.454 1.00 42.77 212 ASP A N 1
ATOM 1524 C CA . ASP A 1 184 ? -9.037 34.243 18.536 1.00 44.72 212 ASP A CA 1
ATOM 1525 C C . ASP A 1 184 ? -7.999 34.087 19.639 1.00 45.77 212 ASP A C 1
ATOM 1526 O O . ASP A 1 184 ? -7.976 33.085 20.369 1.00 48.60 212 ASP A O 1
ATOM 1531 N N . CYS A 1 185 ? -7.144 35.084 19.731 1.00 41.44 213 CYS A N 1
ATOM 1532 C CA . CYS A 1 185 ? -6.145 35.168 20.770 1.00 43.98 213 CYS A CA 1
ATOM 1533 C C . CYS A 1 185 ? -5.674 36.639 20.819 1.00 44.92 213 CYS A C 1
ATOM 1534 O O . CYS A 1 185 ? -6.244 37.501 20.113 1.00 43.47 213 CYS A O 1
ATOM 1537 N N . ASN A 1 186 ? -4.676 36.922 21.667 1.00 45.18 214 ASN A N 1
ATOM 1538 C CA . ASN A 1 186 ? -4.008 38.241 21.698 1.00 44.76 214 ASN A CA 1
ATOM 1539 C C . ASN A 1 186 ? -2.540 37.912 21.498 1.00 41.55 214 ASN A C 1
ATOM 1540 O O . ASN A 1 186 ? -1.858 37.501 22.426 1.00 44.16 214 ASN A O 1
ATOM 1545 N N . CYS A 1 187 ? -2.077 38.055 20.276 1.00 40.84 215 CYS A N 1
ATOM 1546 C CA . CYS A 1 187 ? -0.818 37.440 19.888 1.00 42.27 215 CYS A CA 1
ATOM 1547 C C . CYS A 1 187 ? 0.257 38.399 19.438 1.00 42.79 215 CYS A C 1
ATOM 1548 O O . CYS A 1 187 ? 0.007 39.524 19.009 1.00 41.90 215 CYS A O 1
ATOM 1551 N N . TYR A 1 188 ? 1.479 37.904 19.518 1.00 41.68 216 TYR A N 1
ATOM 1552 C CA . TYR A 1 188 ? 2.633 38.672 19.104 1.00 40.52 216 TYR A CA 1
ATOM 1553 C C . TYR A 1 188 ? 3.587 37.728 18.360 1.00 39.58 216 TYR A C 1
ATOM 1554 O O . TYR A 1 188 ? 3.915 36.640 18.844 1.00 38.90 216 TYR A O 1
ATOM 1563 N N . LYS A 1 189 ? 4.025 38.179 17.182 1.00 38.88 217 LYS A N 1
ATOM 1564 C CA . LYS A 1 189 ? 4.884 37.428 16.293 1.00 39.10 217 LYS A CA 1
ATOM 1565 C C . LYS A 1 189 ? 4.405 35.971 16.098 1.00 39.07 217 LYS A C 1
ATOM 1566 O O . LYS A 1 189 ? 5.106 35.032 16.422 1.00 36.99 217 LYS A O 1
ATOM 1572 N N . PRO A 1 190 ? 3.191 35.800 15.579 1.00 38.02 218 PRO A N 1
ATOM 1573 C CA . PRO A 1 190 ? 2.655 34.460 15.396 1.00 37.61 218 PRO A CA 1
ATOM 1574 C C . PRO A 1 190 ? 3.431 33.707 14.337 1.00 37.66 218 PRO A C 1
ATOM 1575 O O . PRO A 1 190 ? 3.863 34.301 13.325 1.00 37.36 218 PRO A O 1
ATOM 1579 N N . VAL A 1 191 ? 3.620 32.416 14.568 1.00 35.78 219 VAL A N 1
ATOM 1580 C CA . VAL A 1 191 ? 4.184 31.513 13.544 1.00 36.33 219 VAL A CA 1
ATOM 1581 C C . VAL A 1 191 ? 3.242 30.342 13.329 1.00 37.33 219 VAL A C 1
ATOM 1582 O O . VAL A 1 191 ? 3.150 29.445 14.171 1.00 38.62 219 VAL A O 1
ATOM 1586 N N . VAL A 1 192 ? 2.505 30.388 12.225 1.00 37.33 220 VAL A N 1
ATOM 1587 C CA . VAL A 1 192 ? 1.647 29.301 11.798 1.00 39.76 220 VAL A CA 1
ATOM 1588 C C . VAL A 1 192 ? 2.415 28.438 10.790 1.00 42.80 220 VAL A C 1
ATOM 1589 O O . VAL A 1 192 ? 2.855 28.946 9.755 1.00 41.70 220 VAL A O 1
ATOM 1593 N N . LEU A 1 193 ? 2.599 27.159 11.129 1.00 44.05 221 LEU A N 1
ATOM 1594 C CA . LEU A 1 193 ? 3.249 26.167 10.250 1.00 46.78 221 LEU A CA 1
ATOM 1595 C C . LEU A 1 193 ? 2.176 25.409 9.472 1.00 50.77 221 LEU A C 1
ATOM 1596 O O . LEU A 1 193 ? 2.329 25.123 8.291 1.00 51.27 221 LEU A O 1
ATOM 1601 N N . ASP A 1 194 ? 1.076 25.076 10.127 1.00 53.53 222 ASP A N 1
ATOM 1602 C CA . ASP A 1 194 ? -0.116 24.726 9.378 1.00 61.03 222 ASP A CA 1
ATOM 1603 C C . ASP A 1 194 ? -1.307 24.857 10.343 1.00 63.33 222 ASP A C 1
ATOM 1604 O O . ASP A 1 194 ? -1.122 25.010 11.565 1.00 63.82 222 ASP A O 1
ATOM 1609 N N . ASP A 1 195 ? -2.520 24.796 9.816 1.00 64.81 223 ASP A N 1
ATOM 1610 C CA . ASP A 1 195 ? -3.696 25.002 10.646 1.00 70.02 223 ASP A CA 1
ATOM 1611 C C . ASP A 1 195 ? -3.688 24.162 11.941 1.00 72.97 223 ASP A C 1
ATOM 1612 O O . ASP A 1 195 ? -4.361 24.535 12.924 1.00 72.07 223 ASP A O 1
ATOM 1617 N N . THR A 1 196 ? -2.948 23.043 11.945 1.00 72.69 224 THR A N 1
ATOM 1618 C CA . THR A 1 196 ? -2.816 22.223 13.161 1.00 73.07 224 THR A CA 1
ATOM 1619 C C . THR A 1 196 ? -1.610 22.615 14.063 1.00 70.20 224 THR A C 1
ATOM 1620 O O . THR A 1 196 ? -1.479 22.079 15.182 1.00 70.76 224 THR A O 1
ATOM 1624 N N . ASN A 1 197 ? -0.745 23.536 13.599 1.00 62.40 225 ASN A N 1
ATOM 1625 C CA . ASN A 1 197 ? 0.430 23.936 14.376 1.00 57.18 225 ASN A CA 1
ATOM 1626 C C . ASN A 1 197 ? 0.611 25.442 14.346 1.00 51.70 225 ASN A C 1
ATOM 1627 O O . ASN A 1 197 ? 1.325 25.995 13.493 1.00 48.01 225 ASN A O 1
ATOM 1632 N N . VAL A 1 198 ? -0.076 26.087 15.280 1.00 47.19 226 VAL A N 1
ATOM 1633 C CA . VAL A 1 198 ? -0.011 27.535 15.490 1.00 45.70 226 VAL A CA 1
ATOM 1634 C C . VAL A 1 198 ? 0.808 27.818 16.731 1.00 44.61 226 VAL A C 1
ATOM 1635 O O . VAL A 1 198 ? 0.561 27.237 17.803 1.00 45.14 226 VAL A O 1
ATOM 1639 N N . TYR A 1 199 ? 1.786 28.703 16.587 1.00 41.60 227 TYR A N 1
ATOM 1640 C CA . TYR A 1 199 ? 2.578 29.210 17.700 1.00 41.82 227 TYR A CA 1
ATOM 1641 C C . TYR A 1 199 ? 2.425 30.723 17.796 1.00 40.86 227 TYR A C 1
ATOM 1642 O O . TYR A 1 199 ? 2.298 31.409 16.774 1.00 42.31 227 TYR A O 1
ATOM 1651 N N . TYR A 1 200 ? 2.443 31.250 19.010 1.00 41.90 228 TYR A N 1
ATOM 1652 C CA . TYR A 1 200 ? 2.552 32.697 19.202 1.00 38.90 228 TYR A CA 1
ATOM 1653 C C . TYR A 1 200 ? 3.002 33.024 20.584 1.00 42.08 228 TYR A C 1
ATOM 1654 O O . TYR A 1 200 ? 2.931 32.189 21.507 1.00 43.12 228 TYR A O 1
ATOM 1671 N N . ASP A 1 202 ? 1.909 34.876 23.667 1.00 44.26 230 ASP A N 1
ATOM 1672 C CA . ASP A 1 202 ? 0.599 35.259 24.205 1.00 44.34 230 ASP A CA 1
ATOM 1673 C C . ASP A 1 202 ? 0.719 36.520 25.022 1.00 45.66 230 ASP A C 1
ATOM 1674 O O . ASP A 1 202 ? 1.245 36.489 26.164 1.00 46.52 230 ASP A O 1
ATOM 1679 N N . VAL A 1 203 ? 0.228 37.632 24.443 1.00 45.14 231 VAL A N 1
ATOM 1680 C CA . VAL A 1 203 ? 0.317 38.964 25.043 1.00 46.77 231 VAL A CA 1
ATOM 1681 C C . VAL A 1 203 ? -0.353 39.006 26.402 1.00 51.29 231 VAL A C 1
ATOM 1682 O O . VAL A 1 203 ? 0.053 39.780 27.262 1.00 54.24 231 VAL A O 1
ATOM 1686 N N . ASN A 1 204 ? -1.363 38.156 26.604 1.00 50.78 232 ASN A N 1
ATOM 1687 C CA . ASN A 1 204 ? -2.060 38.053 27.886 1.00 53.06 232 ASN A CA 1
ATOM 1688 C C . ASN A 1 204 ? -1.277 37.323 28.969 1.00 57.06 232 ASN A C 1
ATOM 1689 O O . ASN A 1 204 ? -1.635 37.425 30.133 1.00 57.53 232 ASN A O 1
ATOM 1694 N N . ARG A 1 205 ? -0.239 36.573 28.598 1.00 55.81 233 ARG A N 1
ATOM 1695 C CA . ARG A 1 205 ? 0.591 35.838 29.561 1.00 58.44 233 ARG A CA 1
ATOM 1696 C C . ARG A 1 205 ? 2.056 36.285 29.502 1.00 59.12 233 ARG A C 1
ATOM 1697 O O . ARG A 1 205 ? 2.957 35.453 29.583 1.00 59.41 233 ARG A O 1
ATOM 1705 N N . ASP A 1 206 ? 2.288 37.589 29.318 1.00 61.71 234 ASP A N 1
ATOM 1706 C CA . ASP A 1 206 ? 3.643 38.167 29.271 1.00 63.76 234 ASP A CA 1
ATOM 1707 C C . ASP A 1 206 ? 4.565 37.466 28.266 1.00 61.36 234 ASP A C 1
ATOM 1708 O O . ASP A 1 206 ? 5.745 37.190 28.524 1.00 61.16 234 ASP A O 1
ATOM 1713 N N . ASN A 1 207 ? 3.980 37.214 27.104 1.00 56.43 235 ASN A N 1
ATOM 1714 C CA . ASN A 1 207 ? 4.634 36.622 25.953 1.00 55.34 235 ASN A CA 1
ATOM 1715 C C . ASN A 1 207 ? 5.031 35.158 26.137 1.00 53.46 235 ASN A C 1
ATOM 1716 O O . ASN A 1 207 ? 5.799 34.650 25.344 1.00 57.23 235 ASN A O 1
ATOM 1721 N N . ALA A 1 208 ? 4.453 34.454 27.113 1.00 52.04 236 ALA A N 1
ATOM 1722 C CA . ALA A 1 208 ? 4.658 33.008 27.189 1.00 52.24 236 ALA A CA 1
ATOM 1723 C C . ALA A 1 208 ? 4.251 32.420 25.831 1.00 52.08 236 ALA A C 1
ATOM 1724 O O . ALA A 1 208 ? 3.309 32.912 25.208 1.00 52.47 236 ALA A O 1
ATOM 1726 N N . ILE A 1 209 ? 4.961 31.396 25.354 1.00 49.26 237 ILE A N 1
ATOM 1727 C CA . ILE A 1 209 ? 4.657 30.808 24.044 1.00 47.15 237 ILE A CA 1
ATOM 1728 C C . ILE A 1 209 ? 3.571 29.772 24.152 1.00 48.43 237 ILE A C 1
ATOM 1729 O O . ILE A 1 209 ? 3.632 28.897 25.003 1.00 50.93 237 ILE A O 1
ATOM 1734 N N . VAL A 1 210 ? 2.606 29.860 23.253 1.00 47.16 238 VAL A N 1
ATOM 1735 C CA . VAL A 1 210 ? 1.472 28.961 23.193 1.00 49.30 238 VAL A CA 1
ATOM 1736 C C . VAL A 1 210 ? 1.471 28.218 21.865 1.00 48.04 238 VAL A C 1
ATOM 1737 O O . VAL A 1 210 ? 1.849 28.775 20.809 1.00 42.77 238 VAL A O 1
ATOM 1741 N N . HIS A 1 211 ? 1.047 26.952 21.913 1.00 46.96 239 HIS A N 1
ATOM 1742 C CA . HIS A 1 211 ? 0.880 26.121 20.730 1.00 48.07 239 HIS A CA 1
ATOM 1743 C C . HIS A 1 211 ? -0.544 25.635 20.627 1.00 50.45 239 HIS A C 1
ATOM 1744 O O . HIS A 1 211 ? -1.127 25.203 21.621 1.00 53.40 239 HIS A O 1
ATOM 1751 N N . VAL A 1 212 ? -1.145 25.739 19.453 1.00 51.39 240 VAL A N 1
ATOM 1752 C CA . VAL A 1 212 ? -2.533 25.275 19.291 1.00 54.00 240 VAL A CA 1
ATOM 1753 C C . VAL A 1 212 ? -2.758 24.737 17.890 1.00 57.57 240 VAL A C 1
ATOM 1754 O O . VAL A 1 212 ? -2.043 25.101 16.958 1.00 48.90 240 VAL A O 1
ATOM 1758 N N . ASN A 1 213 ? -3.743 23.849 17.777 1.00 61.41 241 ASN A N 1
ATOM 1759 C CA . ASN A 1 213 ? -4.278 23.337 16.502 1.00 66.68 241 ASN A CA 1
ATOM 1760 C C . ASN A 1 213 ? -5.631 24.011 16.337 1.00 69.63 241 ASN A C 1
ATOM 1761 O O . ASN A 1 213 ? -6.493 23.812 17.200 1.00 73.33 241 ASN A O 1
ATOM 1766 N N . ILE A 1 214 ? -5.846 24.817 15.288 1.00 69.70 242 ILE A N 1
ATOM 1767 C CA . ILE A 1 214 ? -7.109 25.592 15.211 1.00 74.32 242 ILE A CA 1
ATOM 1768 C C . ILE A 1 214 ? -8.371 24.725 15.028 1.00 80.01 242 ILE A C 1
ATOM 1769 O O . ILE A 1 214 ? -9.479 25.183 15.352 1.00 80.87 242 ILE A O 1
ATOM 1774 N N . ASN A 1 215 ? -8.193 23.499 14.514 1.00 83.30 243 ASN A N 1
ATOM 1775 C CA . ASN A 1 215 ? -9.306 22.560 14.276 1.00 88.13 243 ASN A CA 1
ATOM 1776 C C . ASN A 1 215 ? -9.829 21.951 15.586 1.00 90.86 243 ASN A C 1
ATOM 1777 O O . ASN A 1 215 ? -11.042 21.860 15.784 1.00 93.78 243 ASN A O 1
ATOM 1782 N N . ASN A 1 216 ? -8.903 21.528 16.458 1.00 91.56 244 ASN A N 1
ATOM 1783 C CA . ASN A 1 216 ? -9.211 20.988 17.793 1.00 92.29 244 ASN A CA 1
ATOM 1784 C C . ASN A 1 216 ? -8.545 21.842 18.889 1.00 89.98 244 ASN A C 1
ATOM 1785 O O . ASN A 1 216 ? -7.621 21.361 19.557 1.00 87.71 244 ASN A O 1
ATOM 1787 N N . PRO A 1 217 ? -9.020 23.104 19.086 1.00 89.59 245 PRO A N 1
ATOM 1788 C CA . PRO A 1 217 ? -8.287 24.069 19.926 1.00 87.89 245 PRO A CA 1
ATOM 1789 C C . PRO A 1 217 ? -8.157 23.678 21.392 1.00 88.75 245 PRO A C 1
ATOM 1790 O O . PRO A 1 217 ? -9.132 23.747 22.150 1.00 91.19 245 PRO A O 1
ATOM 1794 N N . ASN A 1 218 ? -6.951 23.256 21.766 1.00 86.72 246 ASN A N 1
ATOM 1795 C CA . ASN A 1 218 ? -6.591 22.997 23.162 1.00 85.85 246 ASN A CA 1
ATOM 1796 C C . ASN A 1 218 ? -5.279 23.732 23.502 1.00 80.17 246 ASN A C 1
ATOM 1797 O O . ASN A 1 218 ? -4.238 23.095 23.712 1.00 77.03 246 ASN A O 1
ATOM 1802 N N . PRO A 1 219 ? -5.329 25.080 23.556 1.00 77.02 247 PRO A N 1
ATOM 1803 C CA . PRO A 1 219 ? -4.098 25.866 23.712 1.00 74.00 247 PRO A CA 1
ATOM 1804 C C . PRO A 1 219 ? -3.238 25.398 24.875 1.00 72.17 247 PRO A C 1
ATOM 1805 O O . PRO A 1 219 ? -3.731 25.321 25.988 1.00 71.40 247 PRO A O 1
ATOM 1809 N N . VAL A 1 220 ? -1.971 25.073 24.600 1.00 67.65 248 VAL A N 1
ATOM 1810 C CA . VAL A 1 220 ? -1.007 24.643 25.615 1.00 66.03 248 VAL A CA 1
ATOM 1811 C C . VAL A 1 220 ? 0.073 25.713 25.784 1.00 63.58 248 VAL A C 1
ATOM 1812 O O . VAL A 1 220 ? 0.697 26.113 24.793 1.00 60.10 248 VAL A O 1
ATOM 1816 N N . VAL A 1 221 ? 0.310 26.155 27.016 1.00 60.66 249 VAL A N 1
ATOM 1817 C CA . VAL A 1 221 ? 1.383 27.111 27.310 1.00 59.78 249 VAL A CA 1
ATOM 1818 C C . VAL A 1 221 ? 2.700 26.330 27.459 1.00 60.37 249 VAL A C 1
ATOM 1819 O O . VAL A 1 221 ? 2.774 25.421 28.270 1.00 59.35 249 VAL A O 1
ATOM 1823 N N . LEU A 1 222 ? 3.725 26.654 26.660 1.00 56.87 250 LEU A N 1
ATOM 1824 C CA . LEU A 1 222 ? 4.954 25.833 26.608 1.00 54.69 250 LEU A CA 1
ATOM 1825 C C . LEU A 1 222 ? 6.151 26.425 27.376 1.00 54.79 250 LEU A C 1
ATOM 1826 O O . LEU A 1 222 ? 7.168 25.752 27.595 1.00 54.17 250 LEU A O 1
ATOM 1831 N N . THR A 1 223 ? 6.043 27.684 27.779 1.00 52.36 251 THR A N 1
ATOM 1832 C CA . THR A 1 223 ? 7.133 28.353 28.463 1.00 53.82 251 THR A CA 1
ATOM 1833 C C . THR A 1 223 ? 6.650 29.181 29.643 1.00 55.65 251 THR A C 1
ATOM 1834 O O . THR A 1 223 ? 5.463 29.423 29.831 1.00 52.53 251 THR A O 1
ATOM 1838 N N . GLU A 1 224 ? 7.630 29.651 30.391 1.00 59.57 252 GLU A N 1
ATOM 1839 C CA . GLU A 1 224 ? 7.456 30.616 31.445 1.00 63.01 252 GLU A CA 1
ATOM 1840 C C . GLU A 1 224 ? 7.162 31.992 30.819 1.00 61.09 252 GLU A C 1
ATOM 1841 O O . GLU A 1 224 ? 7.279 32.169 29.608 1.00 58.30 252 GLU A O 1
ATOM 1847 N N . ALA A 1 225 ? 6.762 32.959 31.636 1.00 60.61 253 ALA A N 1
ATOM 1848 C CA . ALA A 1 225 ? 6.502 34.311 31.153 1.00 59.41 253 ALA A CA 1
ATOM 1849 C C . ALA A 1 225 ? 7.796 34.970 30.756 1.00 59.03 253 ALA A C 1
ATOM 1850 O O . ALA A 1 225 ? 8.883 34.454 31.050 1.00 61.36 253 ALA A O 1
ATOM 1852 N N . ASN A 1 226 ? 7.648 36.112 30.084 1.00 57.18 254 ASN A N 1
ATOM 1853 C CA A ASN A 1 226 ? 8.751 37.011 29.743 0.50 56.34 254 ASN A CA 1
ATOM 1854 C CA B ASN A 1 226 ? 8.746 37.017 29.740 0.50 57.46 254 ASN A CA 1
ATOM 1855 C C . ASN A 1 226 ? 9.657 36.481 28.614 1.00 56.94 254 ASN A C 1
ATOM 1856 O O . ASN A 1 226 ? 10.880 36.579 28.683 1.00 59.61 254 ASN A O 1
ATOM 1865 N N . ILE A 1 227 ? 9.051 35.935 27.564 1.00 52.61 255 ILE A N 1
ATOM 1866 C CA . ILE A 1 227 ? 9.788 35.502 26.365 1.00 50.46 255 ILE A CA 1
ATOM 1867 C C . ILE A 1 227 ? 9.967 36.683 25.433 1.00 49.60 255 ILE A C 1
ATOM 1868 O O . ILE A 1 227 ? 9.080 37.521 25.310 1.00 50.64 255 ILE A O 1
ATOM 1873 N N . GLU A 1 228 ? 11.122 36.753 24.779 1.00 49.05 256 GLU A N 1
ATOM 1874 C CA . GLU A 1 228 ? 11.482 37.871 23.945 1.00 47.30 256 GLU A CA 1
ATOM 1875 C C . GLU A 1 228 ? 11.496 37.489 22.443 1.00 48.00 256 GLU A C 1
ATOM 1876 O O . GLU A 1 228 ? 11.118 38.277 21.592 1.00 47.22 256 GLU A O 1
ATOM 1882 N N . HIS A 1 229 ? 11.986 36.295 22.127 1.00 45.33 257 HIS A N 1
ATOM 1883 C CA . HIS A 1 229 ? 12.182 35.861 20.716 1.00 44.12 257 HIS A CA 1
ATOM 1884 C C . HIS A 1 229 ? 11.937 34.362 20.693 1.00 43.97 257 HIS A C 1
ATOM 1885 O O . HIS A 1 229 ? 12.209 33.687 21.711 1.00 43.76 257 HIS A O 1
ATOM 1892 N N . TYR A 1 230 ? 11.427 33.833 19.578 1.00 37.39 258 TYR A N 1
ATOM 1893 C CA . TYR A 1 230 ? 11.372 32.397 19.420 1.00 38.60 258 TYR A CA 1
ATOM 1894 C C . TYR A 1 230 ? 11.380 32.004 17.957 1.00 37.56 258 TYR A C 1
ATOM 1895 O O . TYR A 1 230 ? 11.219 32.834 17.046 1.00 37.64 258 TYR A O 1
ATOM 1904 N N . ASN A 1 231 ? 11.582 30.723 17.747 1.00 38.11 259 ASN A N 1
ATOM 1905 C CA . ASN A 1 231 ? 11.485 30.121 16.446 1.00 37.89 259 ASN A CA 1
ATOM 1906 C C . ASN A 1 231 ? 11.147 28.666 16.611 1.00 39.12 259 ASN A C 1
ATOM 1907 O O . ASN A 1 231 ? 11.172 28.149 17.741 1.00 40.48 259 ASN A O 1
ATOM 1912 N N . VAL A 1 232 ? 10.796 28.001 15.513 1.00 38.92 260 VAL A N 1
ATOM 1913 C CA . VAL A 1 232 ? 10.316 26.638 15.562 1.00 39.78 260 VAL A CA 1
ATOM 1914 C C . VAL A 1 232 ? 10.872 25.842 14.397 1.00 39.69 260 VAL A C 1
ATOM 1915 O O . VAL A 1 232 ? 10.922 26.326 13.274 1.00 39.32 260 VAL A O 1
ATOM 1919 N N . TYR A 1 233 ? 11.324 24.633 14.671 1.00 38.67 261 TYR A N 1
ATOM 1920 C CA . TYR A 1 233 ? 11.654 23.688 13.613 1.00 39.59 261 TYR A CA 1
ATOM 1921 C C . TYR A 1 233 ? 11.228 22.320 14.043 1.00 42.63 261 TYR A C 1
ATOM 1922 O O . TYR A 1 233 ? 11.640 21.831 15.098 1.00 42.83 261 TYR A O 1
ATOM 1931 N N . GLY A 1 234 ? 10.411 21.672 13.209 1.00 47.07 262 GLY A N 1
ATOM 1932 C CA . GLY A 1 234 ? 9.893 20.348 13.549 1.00 48.26 262 GLY A CA 1
ATOM 1933 C C . GLY A 1 234 ? 8.975 20.549 14.725 1.00 48.22 262 GLY A C 1
ATOM 1934 O O . GLY A 1 234 ? 8.137 21.455 14.722 1.00 49.82 262 GLY A O 1
ATOM 1935 N N . SER A 1 235 ? 9.202 19.783 15.777 1.00 49.21 263 SER A N 1
ATOM 1936 C CA . SER A 1 235 ? 8.410 19.928 16.985 1.00 50.13 263 SER A CA 1
ATOM 1937 C C . SER A 1 235 ? 9.163 20.66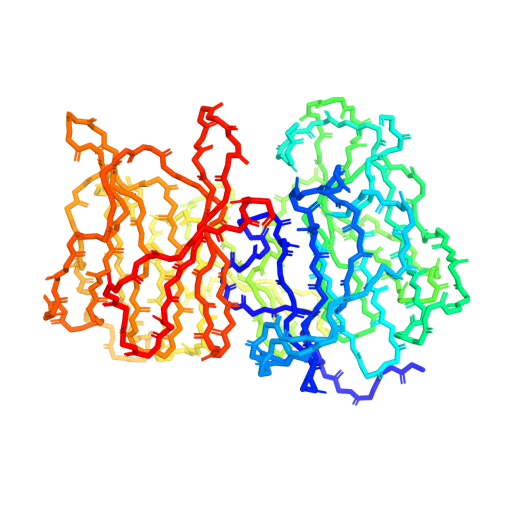4 18.117 1.00 50.66 263 SER A C 1
ATOM 1938 O O . SER A 1 235 ? 8.680 20.704 19.242 1.00 49.87 263 SER A O 1
ATOM 1941 N N . LEU A 1 236 ? 10.312 21.282 17.811 1.00 44.53 264 LEU A N 1
ATOM 1942 C CA . LEU A 1 236 ? 11.110 21.953 18.838 1.00 44.35 264 LEU A CA 1
ATOM 1943 C C . LEU A 1 236 ? 10.948 23.439 18.743 1.00 41.94 264 LEU A C 1
ATOM 1944 O O . LEU A 1 236 ? 11.007 24.005 17.646 1.00 41.54 264 LEU A O 1
ATOM 1949 N N . ILE A 1 237 ? 10.749 24.081 19.891 1.00 43.32 265 ILE A N 1
ATOM 1950 C CA . ILE A 1 237 ? 10.651 25.543 19.971 1.00 42.82 265 ILE A CA 1
ATOM 1951 C C . ILE A 1 237 ? 11.904 26.095 20.629 1.00 41.96 265 ILE A C 1
ATOM 1952 O O . ILE A 1 237 ? 12.190 25.768 21.782 1.00 42.14 265 ILE A O 1
ATOM 1957 N N . PHE A 1 238 ? 12.623 26.954 19.910 1.00 37.02 266 PHE A N 1
ATOM 1958 C CA . PHE A 1 238 ? 13.828 27.585 20.405 1.00 35.91 266 PHE A CA 1
ATOM 1959 C C . PHE A 1 238 ? 13.442 29.006 20.837 1.00 39.39 266 PHE A C 1
ATOM 1960 O O . PHE A 1 238 ? 12.817 29.724 20.055 1.00 40.16 266 PHE A O 1
ATOM 1968 N N . TYR A 1 239 ? 13.793 29.408 22.056 1.00 40.26 267 TYR A N 1
ATOM 1969 C CA . TYR A 1 239 ? 13.331 30.716 22.551 1.00 39.26 267 TYR A CA 1
ATOM 1970 C C . TYR A 1 239 ? 14.288 31.398 23.494 1.00 41.48 267 TYR A C 1
ATOM 1971 O O . TYR A 1 239 ? 15.111 30.752 24.171 1.00 40.26 267 TYR A O 1
ATOM 1980 N N . GLN A 1 240 ? 14.187 32.719 23.537 1.00 38.63 268 GLN A N 1
ATOM 1981 C CA . GLN A 1 240 ? 14.918 33.512 24.474 1.00 40.52 268 GLN A CA 1
ATOM 1982 C C . GLN A 1 240 ? 14.053 33.889 25.674 1.00 45.35 268 GLN A C 1
ATOM 1983 O O . GLN A 1 240 ? 12.989 34.501 25.530 1.00 44.48 268 GLN A O 1
ATOM 1989 N N . ARG A 1 241 ? 14.516 33.516 26.853 1.00 45.04 269 ARG A N 1
ATOM 1990 C CA . ARG A 1 241 ? 13.832 33.865 28.100 1.00 49.11 269 ARG A CA 1
ATOM 1991 C C . ARG A 1 241 ? 14.523 35.078 28.648 1.00 50.13 269 ARG A C 1
ATOM 1992 O O . ARG A 1 241 ? 15.741 35.107 28.716 1.00 51.05 269 ARG A O 1
ATOM 2000 N N . GLY A 1 242 ? 13.743 36.095 29.016 1.00 52.63 270 GLY A N 1
ATOM 2001 C CA . GLY A 1 242 ? 14.305 37.337 29.551 1.00 53.50 270 GLY A CA 1
ATOM 2002 C C . GLY A 1 242 ? 14.210 37.305 31.050 1.00 58.17 270 GLY A C 1
ATOM 2003 O O . GLY A 1 242 ? 13.927 36.260 31.629 1.00 60.71 270 GLY A O 1
ATOM 2004 N N . GLY A 1 243 ? 14.443 38.451 31.681 1.00 61.69 271 GLY A N 1
ATOM 2005 C CA . GLY A 1 243 ? 14.305 38.569 33.130 1.00 60.95 271 GLY A CA 1
ATOM 2006 C C . GLY A 1 243 ? 15.613 38.376 33.863 1.00 62.74 271 GLY A C 1
ATOM 2007 O O . GLY A 1 243 ? 16.682 38.704 33.345 1.00 62.22 271 GLY A O 1
ATOM 2008 N N . ASP A 1 244 ? 15.513 37.842 35.082 1.00 66.83 272 ASP A N 1
ATOM 2009 C CA . ASP A 1 244 ? 16.636 37.788 36.014 1.00 69.43 272 ASP A CA 1
ATOM 2010 C C . ASP A 1 244 ? 17.759 36.805 35.650 1.00 67.87 272 ASP A C 1
ATOM 2011 O O . ASP A 1 244 ? 18.933 37.020 36.017 1.00 67.73 272 ASP A O 1
ATOM 2016 N N . ASN A 1 245 ? 17.382 35.738 34.947 1.00 65.57 273 ASN A N 1
ATOM 2017 C CA . ASN A 1 245 ? 18.292 34.650 34.592 1.00 63.59 273 ASN A CA 1
ATOM 2018 C C . ASN A 1 245 ? 18.080 34.323 33.097 1.00 56.71 273 ASN A C 1
ATOM 2019 O O . ASN A 1 245 ? 17.539 33.278 32.739 1.00 55.04 273 ASN A O 1
ATOM 2024 N N . PRO A 1 246 ? 18.470 35.262 32.216 1.00 52.07 274 PRO A N 1
ATOM 2025 C CA . PRO A 1 246 ? 18.147 35.141 30.794 1.00 50.34 274 PRO A CA 1
ATOM 2026 C C . PRO A 1 246 ? 18.867 33.951 30.155 1.00 46.47 274 PRO A C 1
ATOM 2027 O O . PRO A 1 246 ? 20.026 33.674 30.522 1.00 46.15 274 PRO A O 1
ATOM 2031 N N . ALA A 1 247 ? 18.204 33.263 29.232 1.00 46.32 275 ALA A N 1
ATOM 2032 C CA . ALA A 1 247 ? 18.815 32.120 28.563 1.00 44.49 275 ALA A CA 1
ATOM 2033 C C . ALA A 1 247 ? 18.146 31.779 27.256 1.00 45.03 275 ALA A C 1
ATOM 2034 O O . ALA A 1 247 ? 16.937 31.938 27.106 1.00 44.61 275 ALA A O 1
ATOM 2036 N N . LEU A 1 248 ? 18.930 31.322 26.288 1.00 43.11 276 LEU A N 1
ATOM 2037 C CA . LEU A 1 248 ? 18.362 30.648 25.123 1.00 42.06 276 LEU A CA 1
ATOM 2038 C C . LEU A 1 248 ? 18.057 29.215 25.536 1.00 45.21 276 LEU A C 1
ATOM 2039 O O . LEU A 1 248 ? 18.937 28.508 26.083 1.00 43.51 276 LEU A O 1
ATOM 2044 N N . CYS A 1 249 ? 16.829 28.799 25.246 1.00 39.72 277 CYS A N 1
ATOM 2045 C CA . CYS A 1 249 ? 16.286 27.544 25.680 1.00 42.50 277 CYS A CA 1
ATOM 2046 C C . CYS A 1 249 ? 15.622 26.830 24.525 1.00 40.45 277 CYS A C 1
ATOM 2047 O O . CYS A 1 249 ? 15.329 27.423 23.504 1.00 40.64 277 CYS A O 1
ATOM 2050 N N . VAL A 1 250 ? 15.376 25.543 24.716 1.00 40.38 278 VAL A N 1
ATOM 2051 C CA . VAL A 1 250 ? 14.574 24.795 23.797 1.00 41.21 278 VAL A CA 1
ATOM 2052 C C . VAL A 1 250 ? 13.575 23.976 24.592 1.00 42.60 278 VAL A C 1
ATOM 2053 O O . VAL A 1 250 ? 13.818 23.593 25.742 1.00 46.68 278 VAL A O 1
ATOM 2057 N N . VAL A 1 251 ? 12.443 23.710 23.972 1.00 43.71 279 VAL A N 1
ATOM 2058 C CA . VAL A 1 251 ? 11.454 22.813 24.538 1.00 46.89 279 VAL A CA 1
ATOM 2059 C C . VAL A 1 251 ? 10.657 22.159 23.401 1.00 46.96 279 VAL A C 1
ATOM 2060 O O . VAL A 1 251 ? 10.469 22.749 22.329 1.00 47.39 279 VAL A O 1
ATOM 2064 N N . LYS A 1 252 ? 10.214 20.932 23.595 1.00 48.61 280 LYS A N 1
ATOM 2065 C CA . LYS A 1 252 ? 9.356 20.269 22.597 1.00 49.46 280 LYS A CA 1
ATOM 2066 C C . LYS A 1 252 ? 7.933 20.822 22.719 1.00 51.99 280 LYS A C 1
ATOM 2067 O O . LYS A 1 252 ? 7.557 21.345 23.767 1.00 54.85 280 LYS A O 1
ATOM 2073 N N . ASN A 1 253 ? 7.143 20.713 21.651 1.00 51.86 281 ASN A N 1
ATOM 2074 C CA . ASN A 1 253 ? 5.801 21.295 21.625 1.00 54.02 281 ASN A CA 1
ATOM 2075 C C . ASN A 1 253 ? 4.721 20.579 22.461 1.00 60.62 281 ASN A C 1
ATOM 2076 O O . ASN A 1 253 ? 3.547 20.956 22.388 1.00 61.06 281 ASN A O 1
ATOM 2081 N N . ASP A 1 254 ? 5.118 19.560 23.220 1.00 62.41 282 ASP A N 1
ATOM 2082 C CA . ASP A 1 254 ? 4.238 18.943 24.222 1.00 68.36 282 ASP A CA 1
ATOM 2083 C C . ASP A 1 254 ? 4.699 19.259 25.657 1.00 69.23 282 ASP A C 1
ATOM 2084 O O . ASP A 1 254 ? 4.197 18.658 26.600 1.00 71.48 282 ASP A O 1
ATOM 2089 N N . GLY A 1 255 ? 5.645 20.191 25.816 1.00 66.76 283 GLY A N 1
ATOM 2090 C CA . GLY A 1 255 ? 6.137 20.603 27.145 1.00 65.40 283 GLY A CA 1
ATOM 2091 C C . GLY A 1 255 ? 7.328 19.824 27.674 1.00 65.54 283 GLY A C 1
ATOM 2092 O O . GLY A 1 255 ? 7.910 20.182 28.700 1.00 66.49 283 GLY A O 1
ATOM 2093 N N . THR A 1 256 ? 7.717 18.774 26.958 1.00 65.25 284 THR A N 1
ATOM 2094 C CA . THR A 1 256 ? 8.804 17.902 27.367 1.00 66.11 284 THR A CA 1
ATOM 2095 C C . THR A 1 256 ? 10.159 18.347 26.800 1.00 64.06 284 THR A C 1
ATOM 2096 O O . THR A 1 256 ? 10.227 19.112 25.837 1.00 58.47 284 THR A O 1
ATOM 2100 N N . GLY A 1 257 ? 11.238 17.865 27.409 1.00 61.56 285 GLY A N 1
ATOM 2101 C CA . GLY A 1 257 ? 12.570 18.068 26.872 1.00 61.60 285 GLY A CA 1
ATOM 2102 C C . GLY A 1 257 ? 13.148 19.472 27.003 1.00 58.62 285 GLY A C 1
ATOM 2103 O O . GLY A 1 257 ? 14.058 19.820 26.266 1.00 57.38 285 GLY A O 1
ATOM 2104 N N . PHE A 1 258 ? 12.637 20.260 27.949 1.00 59.80 286 PHE A N 1
ATOM 2105 C CA . PHE A 1 258 ? 13.223 21.551 28.266 1.00 56.93 286 PHE A CA 1
ATOM 2106 C C . PHE A 1 258 ? 14.717 21.448 28.497 1.00 56.60 286 PHE A C 1
ATOM 2107 O O . PHE A 1 258 ? 15.170 20.597 29.241 1.00 60.17 286 PHE A O 1
ATOM 2115 N N . LYS A 1 259 ? 15.466 22.352 27.883 1.00 51.08 287 LYS A N 1
ATOM 2116 C CA . LYS A 1 259 ? 16.897 22.453 28.068 1.00 53.85 287 LYS A CA 1
ATOM 2117 C C . LYS A 1 259 ? 17.315 23.930 27.944 1.00 52.67 287 LYS A C 1
ATOM 2118 O O . LYS A 1 259 ? 16.865 24.646 27.009 1.00 49.23 287 LYS A O 1
ATOM 2124 N N . GLU A 1 260 ? 18.184 24.382 28.851 1.00 50.80 288 GLU A N 1
ATOM 2125 C CA . GLU A 1 260 ? 18.822 25.679 28.695 1.00 49.82 288 GLU A CA 1
ATOM 2126 C C . GLU A 1 260 ? 20.055 25.502 27.851 1.00 49.21 288 GLU A C 1
ATOM 2127 O O . GLU A 1 260 ? 20.973 24.768 28.244 1.00 50.62 288 GLU A O 1
ATOM 2133 N N . LEU A 1 261 ? 20.139 26.220 26.743 1.00 44.62 289 LEU A N 1
ATOM 2134 C CA . LEU A 1 261 ? 21.226 26.012 25.775 1.00 46.30 289 LEU A CA 1
ATOM 2135 C C . LEU A 1 261 ? 22.384 26.980 25.932 1.00 50.03 289 LEU A C 1
ATOM 2136 O O . LEU A 1 261 ? 23.536 26.659 25.581 1.00 48.14 289 LEU A O 1
ATOM 2141 N N . ALA A 1 262 ? 22.087 28.191 26.404 1.00 46.05 290 ALA A N 1
ATOM 2142 C CA . ALA A 1 262 ? 23.125 29.169 26.630 1.00 44.91 290 ALA A CA 1
ATOM 2143 C C . ALA A 1 262 ? 22.566 30.258 27.538 1.00 47.57 290 ALA A C 1
ATOM 2144 O O . ALA A 1 262 ? 21.429 30.719 27.339 1.00 44.06 290 ALA A O 1
ATOM 2146 N N . LYS A 1 263 ? 23.391 30.664 28.491 1.00 48.62 291 LYS A N 1
ATOM 2147 C CA . LYS A 1 263 ? 23.076 31.742 29.427 1.00 51.54 291 LYS A CA 1
ATOM 2148 C C . LYS A 1 263 ? 23.425 33.110 28.838 1.00 50.47 291 LYS A C 1
ATOM 2149 O O . LYS A 1 263 ? 24.528 33.339 28.331 1.00 52.14 291 LYS A O 1
ATOM 2155 N N . GLY A 1 264 ? 22.478 34.033 28.908 1.00 53.34 292 GLY A N 1
ATOM 2156 C CA . GLY A 1 264 ? 22.709 35.388 28.412 1.00 52.30 292 GLY A CA 1
ATOM 2157 C C . GLY A 1 264 ? 21.496 35.862 27.641 1.00 49.53 292 GLY A C 1
ATOM 2158 O O . GLY A 1 264 ? 20.478 35.163 27.587 1.00 47.85 292 GLY A O 1
ATOM 2159 N N . GLU A 1 265 ? 21.644 37.038 27.020 1.00 47.77 293 GLU A N 1
ATOM 2160 C CA . GLU A 1 265 ? 20.600 37.680 26.271 1.00 48.46 293 GLU A CA 1
ATOM 2161 C C . GLU A 1 265 ? 20.918 37.513 24.797 1.00 45.88 293 GLU A C 1
ATOM 2162 O O . GLU A 1 265 ? 21.891 38.079 24.298 1.00 47.43 293 GLU A O 1
ATOM 2168 N N . PHE A 1 266 ? 20.115 36.702 24.107 1.00 44.80 294 PHE A N 1
ATOM 2169 C CA . PHE A 1 266 ? 20.309 36.410 22.702 1.00 43.73 294 PHE A CA 1
ATOM 2170 C C . PHE A 1 266 ? 19.109 36.867 21.906 1.00 42.93 294 PHE A C 1
ATOM 2171 O O . PHE A 1 266 ? 18.059 37.180 22.455 1.00 45.78 294 PHE A O 1
ATOM 2179 N N . CYS A 1 267 ? 19.279 36.861 20.600 1.00 42.27 295 CYS A N 1
ATOM 2180 C CA . CYS A 1 267 ? 18.258 37.283 19.678 1.00 39.89 295 CYS A CA 1
ATOM 2181 C C . CYS A 1 267 ? 18.546 36.743 18.263 1.00 41.08 295 CYS A C 1
ATOM 2182 O O . CYS A 1 267 ? 19.552 36.024 18.018 1.00 38.31 295 CYS A O 1
ATOM 2185 N N . ASN A 1 268 ? 17.659 37.113 17.331 1.00 37.20 296 ASN A N 1
ATOM 2186 C CA . ASN A 1 268 ? 17.814 36.743 15.924 1.00 36.94 296 ASN A CA 1
ATOM 2187 C C . ASN A 1 268 ? 17.993 35.227 15.752 1.00 34.56 296 ASN A C 1
ATOM 2188 O O . ASN A 1 268 ? 18.961 34.758 15.138 1.00 35.96 296 ASN A O 1
ATOM 2193 N N . ILE A 1 269 ? 17.050 34.507 16.323 1.00 33.18 297 ILE A N 1
ATOM 2194 C CA . ILE A 1 269 ? 17.017 33.048 16.236 1.00 34.04 297 ILE A CA 1
ATOM 2195 C C . ILE A 1 269 ? 16.559 32.620 14.865 1.00 34.37 297 ILE A C 1
ATOM 2196 O O . ILE A 1 269 ? 15.417 32.841 14.512 1.00 33.64 297 ILE A O 1
ATOM 2201 N N . ASN A 1 270 ? 17.449 32.001 14.086 1.00 31.81 298 ASN A N 1
ATOM 2202 C CA . ASN A 1 270 ? 17.144 31.575 12.705 1.00 34.35 298 ASN A CA 1
ATOM 2203 C C . ASN A 1 270 ? 17.327 30.087 12.561 1.00 35.55 298 ASN A C 1
ATOM 2204 O O . ASN A 1 270 ? 18.331 29.519 13.036 1.00 34.69 298 ASN A O 1
ATOM 2209 N N . VAL A 1 271 ? 16.356 29.416 11.936 1.00 32.65 299 VAL A N 1
ATOM 2210 C CA . VAL A 1 271 ? 16.404 27.975 11.859 1.00 33.58 299 VAL A CA 1
ATOM 2211 C C . VAL A 1 271 ? 16.714 27.503 10.425 1.00 36.56 299 VAL A C 1
ATOM 2212 O O . VAL A 1 271 ? 16.286 28.134 9.460 1.00 34.83 299 VAL A O 1
ATOM 2216 N N . THR A 1 272 ? 17.500 26.432 10.342 1.00 35.92 300 THR A N 1
ATOM 2217 C CA . THR A 1 272 ? 17.702 25.623 9.123 1.00 36.53 300 THR A CA 1
ATOM 2218 C C . THR A 1 272 ? 17.556 24.171 9.528 1.00 40.46 300 THR A C 1
ATOM 2219 O O . THR A 1 272 ? 17.473 23.867 10.715 1.00 37.95 300 THR A O 1
ATOM 2223 N N . SER A 1 273 ? 17.565 23.253 8.545 1.00 39.73 301 SER A N 1
ATOM 2224 C CA . SER A 1 273 ? 17.348 21.868 8.829 1.00 41.90 301 SER A CA 1
ATOM 2225 C C . SER A 1 273 ? 18.491 21.311 9.637 1.00 41.91 301 SER A C 1
ATOM 2226 O O . SER A 1 273 ? 18.299 20.336 10.367 1.00 45.21 301 SER A O 1
ATOM 2229 N N . GLN A 1 274 ? 19.673 21.902 9.530 1.00 40.27 302 GLN A N 1
ATOM 2230 C CA A GLN A 1 274 ? 20.892 21.430 10.206 0.50 41.11 302 GLN A CA 1
ATOM 2231 C CA B GLN A 1 274 ? 20.787 21.350 10.268 0.50 41.76 302 GLN A CA 1
ATOM 2232 C C . GLN A 1 274 ? 21.198 22.135 11.522 1.00 41.02 302 GLN A C 1
ATOM 2233 O O . GLN A 1 274 ? 21.562 21.503 12.543 1.00 39.41 302 GLN A O 1
ATOM 2244 N N . TYR A 1 275 ? 21.112 23.460 11.483 1.00 37.73 303 TYR A N 1
ATOM 2245 C CA . TYR A 1 275 ? 21.456 24.286 12.642 1.00 37.21 303 TYR A CA 1
ATOM 2246 C C . TYR A 1 275 ? 20.451 25.368 12.932 1.00 35.71 303 TYR A C 1
ATOM 2247 O O . TYR A 1 275 ? 19.798 25.896 12.020 1.00 40.07 303 TYR A O 1
ATOM 2256 N N . VAL A 1 276 ? 20.399 25.742 14.206 1.00 36.37 304 VAL A N 1
ATOM 2257 C CA . VAL A 1 276 ? 19.716 26.917 14.675 1.00 34.95 304 VAL A CA 1
ATOM 2258 C C . VAL A 1 276 ? 20.783 27.941 15.115 1.00 37.92 304 VAL A C 1
ATOM 2259 O O . VAL A 1 276 ? 21.655 27.619 15.904 1.00 36.46 304 VAL A O 1
ATOM 2263 N N . TYR A 1 277 ? 20.684 29.141 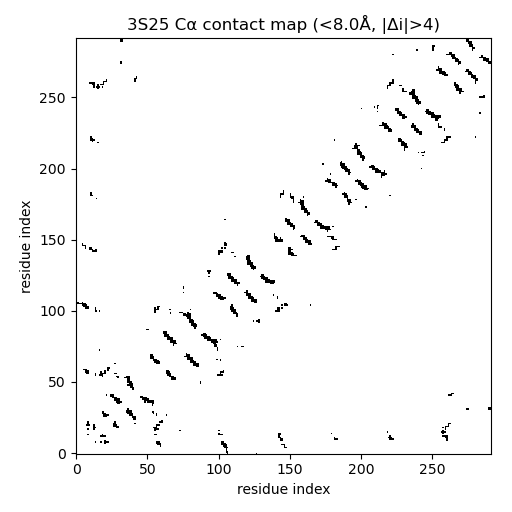14.558 1.00 35.05 305 TYR A N 1
ATOM 2264 C CA . TYR A 1 277 ? 21.648 30.234 14.759 1.00 36.64 305 TYR A CA 1
ATOM 2265 C C . TYR A 1 277 ? 21.030 31.267 15.647 1.00 38.95 305 TYR A C 1
ATOM 2266 O O . TYR A 1 277 ? 19.817 31.497 15.572 1.00 36.19 305 TYR A O 1
ATOM 2275 N N . PHE A 1 278 ? 21.863 31.881 16.490 1.00 37.29 306 PHE A N 1
ATOM 2276 C CA . PHE A 1 278 ? 21.429 32.932 17.385 1.00 36.86 306 PHE A CA 1
ATOM 2277 C C . PHE A 1 278 ? 22.616 33.893 17.705 1.00 39.13 306 PHE A C 1
ATOM 2278 O O . PHE A 1 278 ? 23.800 33.538 17.546 1.00 40.18 306 PHE A O 1
ATOM 2286 N N . THR A 1 279 ? 22.286 35.124 18.069 1.00 41.22 307 THR A N 1
ATOM 2287 C CA . THR A 1 279 ? 23.292 36.183 18.275 1.00 41.93 307 THR A CA 1
ATOM 2288 C C . THR A 1 279 ? 23.211 36.733 19.687 1.00 41.47 307 THR A C 1
ATOM 2289 O O . THR A 1 279 ? 22.121 36.920 20.203 1.00 43.21 307 THR A O 1
ATOM 2293 N N . ASP A 1 280 ? 24.358 37.021 20.293 1.00 46.73 308 ASP A N 1
ATOM 2294 C CA . ASP A 1 280 ? 24.373 37.699 21.608 1.00 49.65 308 ASP A CA 1
ATOM 2295 C C . ASP A 1 280 ? 24.004 39.162 21.406 1.00 52.42 308 ASP A C 1
ATOM 2296 O O . ASP A 1 280 ? 24.687 39.857 20.655 1.00 55.31 308 ASP A O 1
ATOM 2301 N N . PHE A 1 281 ? 22.954 39.614 22.093 1.00 53.50 309 PHE A N 1
ATOM 2302 C CA . PHE A 1 281 ? 22.374 40.949 21.915 1.00 59.18 309 PHE A CA 1
ATOM 2303 C C . PHE A 1 281 ? 23.381 42.078 22.160 1.00 64.24 309 PHE A C 1
ATOM 2304 O O . PHE A 1 281 ? 23.340 43.076 21.463 1.00 67.56 309 PHE A O 1
ATOM 2312 N N . VAL A 1 282 ? 24.291 41.890 23.108 1.00 67.19 310 VAL A N 1
ATOM 2313 C CA . VAL A 1 282 ? 25.285 42.921 23.440 1.00 72.20 310 VAL A CA 1
ATOM 2314 C C . VAL A 1 282 ? 26.552 42.802 22.580 1.00 72.76 310 VAL A C 1
ATOM 2315 O O . VAL A 1 282 ? 26.949 43.786 21.966 1.00 76.30 310 VAL A O 1
ATOM 2319 N N . SER A 1 283 ? 27.174 41.618 22.512 1.00 69.35 311 SER A N 1
ATOM 2320 C CA . SER A 1 283 ? 28.428 41.458 21.750 1.00 67.45 311 SER A CA 1
ATOM 2321 C C . SER A 1 283 ? 28.261 41.286 20.229 1.00 65.59 311 SER A C 1
ATOM 2322 O O . SER A 1 283 ? 29.250 41.346 19.506 1.00 67.38 311 SER A O 1
ATOM 2325 N N . ASN A 1 284 ? 27.027 41.054 19.774 1.00 61.44 312 ASN A N 1
ATOM 2326 C CA A ASN A 1 284 ? 26.723 40.734 18.380 0.50 59.48 312 ASN A CA 1
ATOM 2327 C CA B ASN A 1 284 ? 26.704 40.720 18.355 0.50 59.13 312 ASN A CA 1
ATOM 2328 C C . ASN A 1 284 ? 27.471 39.488 17.842 1.00 57.89 312 ASN A C 1
ATOM 2329 O O . ASN A 1 284 ? 27.473 39.208 16.638 1.00 56.94 312 ASN A O 1
ATOM 2338 N N . LYS A 1 285 ? 28.097 38.732 18.745 1.00 55.77 313 LYS A N 1
ATOM 2339 C CA . LYS A 1 285 ? 28.706 37.452 18.367 1.00 54.91 313 LYS A CA 1
ATOM 2340 C C . LYS A 1 285 ? 27.599 36.384 18.087 1.00 51.49 313 LYS A C 1
ATOM 2341 O O . LYS A 1 285 ? 26.560 36.330 18.747 1.00 49.43 313 LYS A O 1
ATOM 2347 N N . GLU A 1 286 ? 27.860 35.516 17.137 1.00 48.81 314 GLU A N 1
ATOM 2348 C CA . GLU A 1 286 ? 26.874 34.550 16.754 1.00 49.43 314 GLU A CA 1
ATOM 2349 C C . GLU A 1 286 ? 27.292 33.136 17.138 1.00 47.65 314 GLU A C 1
ATOM 2350 O O . GLU A 1 286 ? 28.479 32.831 17.106 1.00 49.62 314 GLU A O 1
ATOM 2356 N N . TYR A 1 287 ? 26.288 32.289 17.405 1.00 43.83 315 TYR A N 1
ATOM 2357 C CA . TYR A 1 287 ? 26.479 30.902 17.837 1.00 41.61 315 TYR A CA 1
ATOM 2358 C C . TYR A 1 287 ? 25.466 29.996 17.111 1.00 43.30 315 TYR A C 1
ATOM 2359 O O . TYR A 1 287 ? 24.494 30.475 16.521 1.00 40.26 315 TYR A O 1
ATOM 2368 N N . CYS A 1 288 ? 25.660 28.687 17.190 1.00 41.46 316 CYS A N 1
ATOM 2369 C CA . CYS A 1 288 ? 24.630 27.772 16.691 1.00 39.30 316 CYS A CA 1
ATOM 2370 C C . CYS A 1 288 ? 24.609 26.439 17.413 1.00 39.89 316 CYS A C 1
ATOM 2371 O O . CYS A 1 288 ? 25.521 26.102 18.175 1.00 38.87 316 CYS A O 1
ATOM 2374 N N . THR A 1 289 ? 23.544 25.678 17.174 1.00 39.33 317 THR A N 1
ATOM 2375 C CA . THR A 1 289 ? 23.426 24.351 17.764 1.00 39.44 317 THR A CA 1
ATOM 2376 C C . THR A 1 289 ? 22.646 23.470 16.778 1.00 39.69 317 THR A C 1
ATOM 2377 O O . THR A 1 289 ? 21.920 24.001 15.948 1.00 37.20 317 THR A O 1
ATOM 2381 N N . SER A 1 290 ? 22.810 22.153 16.874 1.00 38.99 318 SER A N 1
ATOM 2382 C CA . SER A 1 290 ? 22.050 21.193 16.047 1.00 42.02 318 SER A CA 1
ATOM 2383 C C . SER A 1 290 ? 20.529 21.429 16.160 1.00 42.59 318 SER A C 1
ATOM 2384 O O . SER A 1 290 ? 19.982 21.561 17.247 1.00 42.62 318 SER A O 1
ATOM 2387 N N . THR A 1 291 ? 19.839 21.480 15.022 1.00 38.96 319 THR A N 1
ATOM 2388 C CA . THR A 1 291 ? 18.391 21.648 15.040 1.00 37.54 319 THR A CA 1
ATOM 2389 C C . THR A 1 291 ? 17.657 20.420 15.578 1.00 40.67 319 THR A C 1
ATOM 2390 O O . THR A 1 291 ? 16.684 20.553 16.283 1.00 40.91 319 THR A O 1
ATOM 2394 N N . GLN A 1 292 ? 18.133 19.243 15.257 1.00 41.71 320 GLN A N 1
ATOM 2395 C CA . GLN A 1 292 ? 17.438 18.019 15.633 1.00 50.19 320 GLN A CA 1
ATOM 2396 C C . GLN A 1 292 ? 17.844 17.570 17.051 1.00 48.49 320 GLN A C 1
ATOM 2397 O O . GLN A 1 292 ? 17.004 17.053 17.801 1.00 46.80 320 GLN A O 1
ATOM 2403 N N . ASN A 1 293 ? 19.113 17.772 17.425 1.00 47.30 321 ASN A N 1
ATOM 2404 C CA A ASN A 1 293 ? 19.606 17.360 18.748 0.50 47.89 321 ASN A CA 1
ATOM 2405 C CA B ASN A 1 293 ? 19.601 17.377 18.758 0.50 47.36 321 ASN A CA 1
ATOM 2406 C C . ASN A 1 293 ? 20.362 18.538 19.409 1.00 45.02 321 ASN A C 1
ATOM 2407 O O . ASN A 1 293 ? 21.566 18.447 19.659 1.00 43.84 321 ASN A O 1
ATOM 2416 N N . PRO A 1 294 ? 19.654 19.635 19.700 1.00 39.71 322 PRO A N 1
ATOM 2417 C CA . PRO A 1 294 ? 20.355 20.805 20.265 1.00 40.38 322 PRO A CA 1
ATOM 2418 C C . PRO A 1 294 ? 21.000 20.496 21.599 1.00 41.65 322 PRO A C 1
ATOM 2419 O O . PRO A 1 294 ? 20.339 19.990 22.508 1.00 41.13 322 PRO A O 1
ATOM 2423 N N . ASP A 1 295 ? 22.296 20.770 21.721 1.00 42.46 323 ASP A N 1
ATOM 2424 C CA . ASP A 1 295 ? 23.000 20.500 22.952 1.00 44.26 323 ASP A CA 1
ATOM 2425 C C . ASP A 1 295 ? 24.323 21.260 22.993 1.00 44.14 323 ASP A C 1
ATOM 2426 O O . ASP A 1 295 ? 24.435 22.241 23.717 1.00 46.35 323 ASP A O 1
ATOM 2431 N N . THR A 1 296 ? 25.315 20.832 22.223 1.00 41.42 324 THR A N 1
ATOM 2432 C CA . THR A 1 296 ? 26.598 21.550 22.174 1.00 42.12 324 THR A CA 1
ATOM 2433 C C . THR A 1 296 ? 26.425 22.828 21.344 1.00 41.20 324 THR A C 1
ATOM 2434 O O . THR A 1 296 ? 25.651 22.844 20.387 1.00 42.02 324 THR A O 1
ATOM 2438 N N . ILE A 1 297 ? 27.126 23.912 21.723 1.00 39.78 325 ILE A N 1
ATOM 2439 C CA . ILE A 1 297 ? 27.022 25.193 21.062 1.00 39.88 325 ILE A CA 1
ATOM 2440 C C . ILE A 1 297 ? 28.306 25.477 20.297 1.00 40.61 325 ILE A C 1
ATOM 2441 O O . ILE A 1 297 ? 29.371 25.391 20.852 1.00 41.64 325 ILE A O 1
ATOM 2446 N N . LYS A 1 298 ? 28.198 25.778 19.019 1.00 40.11 326 LYS A N 1
ATOM 2447 C CA . LYS A 1 298 ? 29.356 26.163 18.200 1.00 44.82 326 LYS A CA 1
ATOM 2448 C C . LYS A 1 298 ? 29.367 27.676 18.044 1.00 47.71 326 LYS A C 1
ATOM 2449 O O . LYS A 1 298 ? 28.307 28.301 18.069 1.00 45.07 326 LYS A O 1
ATOM 2455 N N . ALA A 1 299 ? 30.560 28.240 17.871 1.00 51.73 327 ALA A N 1
ATOM 2456 C CA . ALA A 1 299 ? 30.725 29.677 17.667 1.00 54.20 327 ALA A CA 1
ATOM 2457 C C . ALA A 1 299 ? 30.976 29.911 16.200 1.00 54.09 327 ALA A C 1
ATOM 2458 O O . ALA A 1 299 ? 31.620 29.104 15.532 1.00 55.91 327 ALA A O 1
ATOM 2460 N N . LEU A 1 300 ? 30.404 30.987 15.666 1.00 59.96 328 LEU A N 1
ATOM 2461 C CA . LEU A 1 300 ? 30.630 31.348 14.252 1.00 63.70 328 LEU A CA 1
ATOM 2462 C C . LEU A 1 300 ? 31.870 32.240 14.100 1.00 68.49 328 LEU A C 1
ATOM 2463 O O . LEU A 1 300 ? 32.421 32.321 13.007 1.00 72.55 328 LEU A O 1
ATOM 2468 N N . GLN A 1 301 ? 32.308 32.890 15.179 1.00 72.42 329 GLN A N 1
ATOM 2469 C CA . GLN A 1 301 ? 33.511 33.733 15.144 1.00 77.93 329 GLN A CA 1
ATOM 2470 C C . GLN A 1 301 ? 34.752 32.952 15.605 1.00 83.10 329 GLN A C 1
ATOM 2471 O O . GLN A 1 301 ? 34.678 32.198 16.571 1.00 82.44 329 GLN A O 1
ATOM 2473 N N . PRO A 1 302 ? 35.882 33.078 14.877 1.00 90.42 330 PRO A N 1
ATOM 2474 C CA . PRO A 1 302 ? 36.036 33.701 13.539 1.00 92.56 330 PRO A CA 1
ATOM 2475 C C . PRO A 1 302 ? 35.604 32.738 12.410 1.00 94.43 330 PRO A C 1
ATOM 2476 O O . PRO A 1 302 ? 35.100 31.637 12.669 1.00 95.01 330 PRO A O 1
#

Radius of gyration: 18.01 Å; Cα contacts (8 Å, |Δi|>4): 837; chains: 1; bounding box: 46×42×49 Å

=== Feature glossary ===
Key to the feature types in this record:

Secondary structure (8-state, DSSP). Secondary structure is the local, repeating backbone conformation. DSSP classifies it into eight states by reading the hydrogen-bond network: three helix types (H, G, I), two β types (E, B), two non-regular types (T, S), and unstructured coil (-).

Backbone torsions (φ/ψ). Backbone dihedral angles. Every residue except chain termini has a φ (preceding-C → N → Cα → C) and a ψ (N → Cα → C → next-N). They are reported in degrees following the IUPAC sign convention. Secondary structure is essentially a statement about which (φ, ψ) basin each residue occupies.

Predicted aligned error. Predicted Aligned Error (PAE) is an AlphaFold confidence matrix: entry (i, j) is the expected error in the position of residue j, in ångströms, when the prediction is superimposed on the true structure at residue i. Low PAE within a block of residues means that block is internally rigid and well-predicted; high PAE between two blocks means their relative placement is uncertain even if each block individually is confident.

B-factor. B-factor (Debye–Waller factor) reflects atomic displacement in the crystal lattice. It is an experimental observable (units Å²), not a prediction; low values mean the atom is pinned down, high values mean it moves or is heterogeneous across the crystal.

Secondary structure (3-state, P-SEA). Three-state secondary structure (P-SEA) collapses the eight DSSP classes into helix (a), strand (b), and coil (c). P-SEA assigns these from Cα geometry alone — distances and angles — without requiring backbone oxygens, so it works on any Cα trace.

Sequence. Primary structure: the covalent order of the twenty standard amino acids along the backbone. Two proteins with the same sequence will (almost always) fold to the same structure; two with 30% identity often share a fold but not the details.

pLDDT. pLDDT is the predicted lDDT-Cα score: AlphaFold's confidence that the local environment of each residue (all inter-atomic distances within 15 Å) is correctly placed. It is a per-residue number between 0 and 100, with higher meaning more reliable.

InterPro / GO / CATH / organism. Functional annotations link the protein to curated databases. InterPro entries identify conserved domains and families by matching the sequence against member-database signatures (Pfam, PROSITE, CDD, …). Gene Ontology (GO) terms describe molecular function, biological process, and cellular component in a controlled vocabulary. CATH places the structure in a hierarchical fold classification (Class/Architecture/Topology/Homologous-superfamily). The organism is the source species.

Contact-map, Ramachandran, and PAE plots. Three diagnostic plots accompany the record. The Cα contact map visualizes the tertiary structure as a 2D adjacency matrix (8 Å cutoff, sequence-local contacts suppressed). The Ramachandran plot shows the distribution of backbone (φ, ψ) torsions, with points in the α and β basins reflecting secondary structure content. The PAE plot shows AlphaFold's inter-residue confidence as a color matrix.

mmCIF coordinates. The mmCIF table is the protein's shape written out atom by atom. For each backbone N, Cα, C, and carbonyl O, it records an (x, y, z) coordinate triple in Å plus the residue type, chain letter, and residue number.

Radius of gyration, Cα contacts, bounding box. Three whole-structure scalars: the radius of gyration (RMS distance of Cα from centroid, in Å), the count of Cα–Cα contacts (pairs closer than 8 Å and separated by more than four residues in sequence — i.e. tertiary, not local, contacts), and the bounding-box dimensions. Together they distinguish compact globular folds from extended fibres or disordered chains.

Foldseek 3Di. The Foldseek 3Di string encodes local tertiary geometry as a 20-letter alphabet — one character per residue — derived from the relative positions of nearby Cα atoms. Unlike the amino-acid sequence, 3Di is a direct function of the 3D structure, so two proteins with the same fold have similar 3Di strings even at low sequence identity.

Rendered structure images. Six rendered views show the 3D structure from the faces of a cube — i.e. along ±x, ±y, ±z. Rendering representation is drawn randomly per protein from cartoon (secondary-structure ribbons), sticks (backbone bonds), or molecular surface; coloring is either N→C rainbow (blue at the N-terminus through red at the C-terminus) or one color per chain.

Nearest PDB structures. The Foldseek neighbor list gives the closest experimentally determined structures in the PDB, ranked by structural alignment. TM-score near 1 means near-identical fold; near 0.3 means only rough topology match. This is how one finds what a novel AlphaFold prediction most resembles in the solved-structure universe.

Solvent-accessible surface area. SASA measures how much of the protein is reachable by solvent. It is computed by rolling a water-sized probe over the atomic surface and summing the exposed area (Å²). Per-residue SASA distinguishes core (buried, low SASA) from surface (exposed, high SASA) residues; total SASA is a whole-molecule size measure.